Protein AF-A0A9D5CXL8-F1 (afdb_monomer)

Organism: NCBI:txid325984

Structure (mmCIF, N/CA/C/O backbone):
data_AF-A0A9D5CXL8-F1
#
_entry.id   AF-A0A9D5CXL8-F1
#
loop_
_atom_site.group_PDB
_atom_site.id
_atom_site.type_symbol
_atom_site.label_atom_id
_atom_site.label_alt_id
_atom_site.label_comp_id
_atom_site.label_asym_id
_atom_site.label_entity_id
_atom_site.label_seq_id
_atom_site.pdbx_PDB_ins_code
_atom_site.Cartn_x
_atom_site.Cartn_y
_atom_site.Cartn_z
_atom_site.occupancy
_atom_site.B_iso_or_equiv
_atom_site.auth_seq_id
_atom_site.auth_comp_id
_atom_site.auth_asym_id
_atom_site.auth_atom_id
_atom_site.pdbx_PDB_model_num
ATOM 1 N N . MET A 1 1 ? 5.271 -9.638 -3.158 1.00 89.50 1 MET A N 1
ATOM 2 C CA . MET A 1 1 ? 5.580 -8.387 -3.882 1.00 89.50 1 MET A CA 1
ATOM 3 C C . MET A 1 1 ? 6.464 -7.471 -3.052 1.00 89.50 1 MET A C 1
ATOM 5 O O . MET A 1 1 ? 7.376 -6.916 -3.628 1.00 89.50 1 MET A O 1
ATOM 9 N N . LEU A 1 2 ? 6.268 -7.372 -1.731 1.00 91.25 2 LEU A N 1
ATOM 10 C CA . LEU A 1 2 ? 7.150 -6.581 -0.857 1.00 91.25 2 LEU A CA 1
ATOM 11 C C . LEU A 1 2 ? 8.537 -7.214 -0.625 1.00 91.25 2 LEU A C 1
ATOM 13 O O . LEU A 1 2 ? 9.522 -6.513 -0.495 1.00 91.25 2 LEU A O 1
ATOM 17 N N . SER A 1 3 ? 8.648 -8.547 -0.639 1.00 88.56 3 SER A N 1
ATOM 18 C CA . SER A 1 3 ? 9.927 -9.260 -0.432 1.00 88.56 3 SER A CA 1
ATOM 19 C C . SER A 1 3 ? 10.890 -9.221 -1.630 1.00 88.56 3 SER A C 1
ATOM 21 O O . SER A 1 3 ? 11.878 -9.953 -1.646 1.00 88.56 3 SER A O 1
ATOM 23 N N . VAL A 1 4 ? 10.566 -8.463 -2.677 1.00 90.81 4 VAL A N 1
ATOM 24 C CA . VAL A 1 4 ? 11.412 -8.285 -3.863 1.00 90.81 4 VAL A CA 1
ATOM 25 C C . VAL A 1 4 ? 11.662 -6.792 -4.067 1.00 90.81 4 VAL A C 1
ATOM 27 O O . VAL A 1 4 ? 10.824 -5.993 -3.652 1.00 90.81 4 VAL A O 1
ATOM 30 N N . PRO A 1 5 ? 12.768 -6.400 -4.726 1.00 88.50 5 PRO A N 1
ATOM 31 C CA . PRO A 1 5 ? 12.982 -5.007 -5.098 1.00 88.50 5 PRO A CA 1
ATOM 32 C C . PRO A 1 5 ? 11.803 -4.449 -5.899 1.00 88.50 5 PRO A C 1
ATOM 34 O O . PRO A 1 5 ? 11.048 -5.212 -6.513 1.00 88.50 5 PRO A O 1
ATOM 37 N N . SER A 1 6 ? 11.689 -3.117 -5.930 1.00 87.75 6 SER A N 1
ATOM 38 C CA . SER A 1 6 ? 10.642 -2.422 -6.682 1.00 87.75 6 SER A CA 1
ATOM 39 C C . SER A 1 6 ? 10.475 -3.015 -8.082 1.00 87.75 6 SER A C 1
ATOM 41 O O . SER A 1 6 ? 11.434 -3.144 -8.845 1.00 87.75 6 SER A O 1
ATOM 43 N N . VAL A 1 7 ? 9.241 -3.405 -8.405 1.00 91.94 7 VAL A N 1
ATOM 44 C CA . VAL A 1 7 ? 8.914 -4.038 -9.688 1.00 91.94 7 VAL A CA 1
ATOM 45 C C . VAL A 1 7 ? 8.747 -3.026 -10.814 1.00 91.94 7 VAL A C 1
ATOM 47 O O . VAL A 1 7 ? 8.783 -3.425 -11.973 1.00 91.94 7 VAL A O 1
ATOM 50 N N . PHE A 1 8 ? 8.585 -1.742 -10.493 1.00 92.31 8 PHE A N 1
ATOM 51 C CA . PHE A 1 8 ? 8.466 -0.676 -11.480 1.00 92.31 8 PHE A CA 1
ATOM 52 C C . PHE A 1 8 ? 9.843 -0.238 -11.969 1.00 92.31 8 PHE A C 1
ATOM 54 O O . PHE A 1 8 ? 10.744 0.024 -11.171 1.00 92.31 8 PHE A O 1
ATOM 61 N N . PHE A 1 9 ? 9.976 -0.121 -13.284 1.00 89.31 9 PHE A N 1
ATOM 62 C CA . PHE A 1 9 ? 11.182 0.329 -13.956 1.00 89.31 9 PHE A CA 1
ATOM 63 C C . PHE A 1 9 ? 10.930 1.690 -14.603 1.00 89.31 9 PHE A C 1
ATOM 65 O O . PHE A 1 9 ? 10.059 1.791 -15.450 1.00 89.31 9 PHE A O 1
ATOM 72 N N . ARG A 1 10 ? 11.709 2.721 -14.257 1.00 92.19 10 ARG A N 1
ATOM 73 C CA . ARG A 1 10 ? 11.555 4.075 -14.820 1.00 92.19 10 ARG A CA 1
ATOM 74 C C . ARG A 1 10 ? 12.815 4.500 -15.590 1.00 92.19 10 ARG A C 1
ATOM 76 O O . ARG A 1 10 ? 13.710 5.105 -14.995 1.00 92.19 10 ARG A O 1
ATOM 83 N N . PRO A 1 11 ? 12.944 4.152 -16.882 1.00 91.06 11 PRO A N 1
ATOM 84 C CA . PRO A 1 11 ? 14.075 4.576 -17.704 1.00 91.06 11 PRO A CA 1
ATOM 85 C C . PRO A 1 11 ? 14.058 6.094 -17.921 1.00 91.06 11 PRO A C 1
ATOM 87 O O . PRO A 1 11 ? 13.008 6.668 -18.193 1.00 91.06 11 PRO A O 1
ATOM 90 N N . LYS A 1 12 ? 15.229 6.741 -17.828 1.00 89.50 12 LYS A N 1
ATOM 91 C CA . LYS A 1 12 ? 15.355 8.209 -17.932 1.00 89.50 12 LYS A CA 1
ATOM 92 C C . LYS A 1 12 ? 14.824 8.755 -19.260 1.00 89.50 12 LYS A C 1
ATOM 94 O O . LYS A 1 12 ? 14.156 9.779 -19.254 1.00 89.50 12 LYS A O 1
ATOM 99 N N . ASP A 1 13 ? 15.062 8.034 -20.353 1.00 93.19 13 ASP A N 1
ATOM 100 C CA . ASP A 1 13 ? 14.684 8.465 -21.706 1.00 93.19 13 ASP A CA 1
ATOM 101 C C . ASP A 1 13 ? 13.188 8.281 -22.009 1.00 93.19 13 ASP A C 1
ATOM 103 O O . ASP A 1 13 ? 12.677 8.863 -22.956 1.00 93.19 13 ASP A O 1
ATOM 107 N N . ARG A 1 14 ? 12.479 7.458 -21.221 1.00 91.62 14 ARG A N 1
ATOM 108 C CA . ARG A 1 14 ? 11.049 7.137 -21.410 1.00 91.62 14 ARG A CA 1
ATOM 109 C C . ARG A 1 14 ? 10.275 7.236 -20.098 1.00 91.62 14 ARG A C 1
ATOM 111 O O . ARG A 1 14 ? 9.432 6.397 -19.782 1.00 91.62 14 ARG A O 1
ATOM 118 N N . ALA A 1 15 ? 10.616 8.242 -19.298 1.00 90.81 15 ALA A N 1
ATOM 119 C CA . ALA A 1 15 ? 10.053 8.425 -17.968 1.00 90.81 15 ALA A CA 1
ATOM 120 C C . ALA A 1 15 ? 8.538 8.683 -18.017 1.00 90.81 15 ALA A C 1
ATOM 122 O O . ALA A 1 15 ? 7.804 8.067 -17.253 1.00 90.81 15 ALA A O 1
ATOM 123 N N . GLU A 1 16 ? 8.075 9.517 -18.952 1.00 91.06 16 GLU A N 1
ATOM 124 C CA . GLU A 1 16 ? 6.650 9.843 -19.119 1.00 91.06 16 GLU A CA 1
ATOM 125 C C . GLU A 1 16 ? 5.820 8.620 -19.535 1.00 91.06 16 GLU A C 1
ATOM 127 O O . GLU A 1 16 ? 4.785 8.347 -18.932 1.00 91.06 16 GLU A O 1
ATOM 132 N N . GLU A 1 17 ? 6.301 7.824 -20.500 1.00 92.38 17 GLU A N 1
ATOM 133 C CA . GLU A 1 17 ? 5.642 6.571 -20.903 1.00 92.38 17 GLU A CA 1
ATOM 134 C C . GLU A 1 17 ? 5.542 5.581 -19.734 1.00 92.38 17 GLU A C 1
ATOM 136 O O . GLU A 1 17 ? 4.509 4.939 -19.532 1.00 92.38 17 GLU A O 1
ATOM 141 N N . SER A 1 18 ? 6.614 5.474 -18.944 1.00 91.94 18 SER A N 1
ATOM 142 C CA . SER A 1 18 ? 6.657 4.617 -17.763 1.00 91.94 18 SER A CA 1
ATOM 143 C C . SER A 1 18 ? 5.691 5.076 -16.675 1.00 91.94 18 SER A C 1
ATOM 145 O O . SER A 1 18 ? 5.043 4.231 -16.055 1.00 91.94 18 SER A O 1
ATOM 147 N N . ASP A 1 19 ? 5.601 6.382 -16.425 1.00 90.44 19 ASP A N 1
ATOM 148 C CA . ASP A 1 19 ? 4.699 6.939 -15.421 1.00 90.44 19 ASP A CA 1
ATOM 149 C C . ASP A 1 19 ? 3.233 6.749 -15.864 1.00 90.44 19 ASP A C 1
ATOM 151 O O . ASP A 1 19 ? 2.433 6.233 -15.084 1.00 90.44 19 ASP A O 1
ATOM 155 N N . ALA A 1 20 ? 2.912 6.985 -17.142 1.00 91.12 20 ALA A N 1
ATOM 156 C CA . ALA A 1 20 ? 1.580 6.742 -17.705 1.00 91.12 20 ALA A CA 1
ATOM 157 C C . ALA A 1 20 ? 1.176 5.254 -17.694 1.00 91.12 20 ALA A C 1
ATOM 159 O O . ALA A 1 20 ? 0.015 4.909 -17.461 1.00 91.12 20 ALA A O 1
ATOM 160 N N . ALA A 1 21 ? 2.117 4.336 -17.941 1.00 92.12 21 ALA A N 1
ATOM 161 C CA . ALA A 1 21 ? 1.861 2.903 -17.802 1.00 92.12 21 ALA A CA 1
ATOM 162 C C . ALA A 1 21 ? 1.600 2.519 -16.339 1.00 92.12 21 ALA A C 1
ATOM 164 O O . ALA A 1 21 ? 0.722 1.700 -16.066 1.00 92.12 21 ALA A O 1
ATOM 165 N N . ARG A 1 22 ? 2.336 3.127 -15.402 1.00 89.88 22 ARG A N 1
ATOM 166 C CA . ARG A 1 22 ? 2.197 2.881 -13.966 1.00 89.88 22 ARG A CA 1
ATOM 167 C C . ARG A 1 22 ? 0.856 3.375 -13.420 1.00 89.88 22 ARG A C 1
ATOM 169 O O . ARG A 1 22 ? 0.234 2.651 -12.645 1.00 89.88 22 ARG A O 1
ATOM 176 N N . GLU A 1 23 ? 0.390 4.543 -13.853 1.00 89.75 23 GLU A N 1
ATOM 177 C CA . GLU A 1 23 ? -0.898 5.121 -13.439 1.00 89.75 23 GLU A CA 1
ATOM 178 C C . GLU A 1 23 ? -2.085 4.186 -13.707 1.00 89.75 23 GLU A C 1
ATOM 180 O O . GLU A 1 23 ? -3.004 4.106 -12.897 1.00 89.75 23 GLU A O 1
ATOM 185 N N . LYS A 1 24 ? -2.036 3.380 -14.775 1.00 91.19 24 LYS A N 1
ATOM 186 C CA . LYS A 1 24 ? -3.081 2.384 -15.091 1.00 91.19 24 LYS A CA 1
ATOM 187 C C . LYS A 1 24 ? -3.241 1.298 -14.024 1.00 91.19 24 LYS A C 1
ATOM 189 O O . LYS A 1 24 ? -4.268 0.623 -13.985 1.00 91.19 24 LYS A O 1
ATOM 194 N N . PHE A 1 25 ? -2.226 1.089 -13.188 1.00 92.50 25 PHE A N 1
ATOM 195 C CA . PHE A 1 25 ? -2.269 0.110 -12.105 1.00 92.50 25 PHE A CA 1
ATOM 196 C C . PHE A 1 25 ? -2.678 0.713 -10.764 1.00 92.50 25 PHE A C 1
ATOM 198 O O . PHE A 1 25 ? -2.943 -0.055 -9.833 1.00 92.50 25 PHE A O 1
ATOM 205 N N . PHE A 1 26 ? -2.702 2.043 -10.650 1.00 90.81 26 PHE A N 1
ATOM 206 C CA . PHE A 1 26 ? -2.911 2.727 -9.385 1.00 90.81 26 PHE A CA 1
ATOM 207 C C . PHE A 1 26 ? -4.271 2.407 -8.783 1.00 90.81 26 PHE A C 1
ATOM 209 O O . PHE A 1 26 ? -5.316 2.492 -9.425 1.00 90.81 26 PHE A O 1
ATOM 216 N N . VAL A 1 27 ? -4.224 2.053 -7.505 1.00 91.06 27 VAL A N 1
ATOM 217 C CA . VAL A 1 27 ? -5.386 1.962 -6.635 1.00 91.06 27 VAL A CA 1
ATOM 218 C C . VAL A 1 27 ? -5.324 3.184 -5.715 1.00 91.06 27 VAL A C 1
ATOM 220 O O . VAL A 1 27 ? -4.394 3.256 -4.907 1.00 91.06 27 VAL A O 1
ATOM 223 N N . PRO A 1 28 ? -6.280 4.131 -5.819 1.00 84.44 28 PRO A N 1
ATOM 224 C CA . PRO A 1 28 ? -6.255 5.413 -5.106 1.00 84.44 28 PRO A CA 1
ATOM 225 C C . PRO A 1 28 ? -6.034 5.333 -3.592 1.00 84.44 28 PRO A C 1
ATOM 227 O O . PRO A 1 28 ? -5.533 6.269 -2.980 1.00 84.44 28 PRO A O 1
ATOM 230 N N . GLU A 1 29 ? -6.397 4.206 -2.985 1.00 87.31 29 GLU A N 1
ATOM 231 C CA . GLU A 1 29 ? -6.384 4.012 -1.536 1.00 87.31 29 GLU A CA 1
ATOM 232 C C . GLU A 1 29 ? -5.133 3.274 -1.038 1.00 87.31 29 GLU A C 1
ATOM 234 O O . GLU A 1 29 ? -4.863 3.251 0.167 1.00 87.31 29 GLU A O 1
ATOM 239 N N . SER A 1 30 ? -4.377 2.609 -1.923 1.00 92.69 30 SER A N 1
ATOM 240 C CA . SER A 1 30 ? -3.313 1.701 -1.491 1.00 92.69 30 SER A CA 1
ATOM 241 C C . SER A 1 30 ? -2.283 1.351 -2.567 1.00 92.69 30 SER A C 1
ATOM 243 O O . SER A 1 30 ? -2.567 0.690 -3.571 1.00 92.69 30 SER A O 1
ATOM 245 N N . ASP A 1 31 ? -1.019 1.635 -2.264 1.00 93.69 31 ASP A N 1
ATOM 246 C CA . ASP A 1 31 ? 0.130 1.128 -3.019 1.00 93.69 31 ASP A CA 1
ATOM 247 C C . ASP A 1 31 ? 0.274 -0.393 -2.891 1.00 93.69 31 ASP A C 1
ATOM 249 O O . ASP A 1 31 ? 0.693 -1.079 -3.823 1.00 93.69 31 ASP A O 1
ATOM 253 N N . HIS A 1 32 ? -0.099 -0.955 -1.740 1.00 94.62 32 HIS A N 1
ATOM 254 C CA . HIS A 1 32 ? -0.072 -2.402 -1.541 1.00 94.62 32 HIS A CA 1
ATOM 255 C C . HIS A 1 32 ? -1.060 -3.106 -2.478 1.00 94.62 32 HIS A C 1
ATOM 257 O O . HIS A 1 32 ? -0.716 -4.121 -3.092 1.00 94.62 32 HIS A O 1
ATOM 263 N N . LEU A 1 33 ? -2.265 -2.547 -2.632 1.00 94.06 33 LEU A N 1
ATOM 264 C CA . LEU A 1 33 ? -3.247 -3.038 -3.598 1.00 94.06 33 LEU A CA 1
ATOM 265 C C . LEU A 1 33 ? -2.816 -2.755 -5.037 1.00 94.06 33 LEU A C 1
ATOM 267 O O . LEU A 1 33 ? -3.042 -3.594 -5.901 1.00 94.06 33 LEU A O 1
ATOM 271 N N . THR A 1 34 ? -2.108 -1.655 -5.294 1.00 94.19 34 THR A N 1
ATOM 272 C CA . THR A 1 34 ? -1.477 -1.395 -6.598 1.00 94.19 34 THR A CA 1
ATOM 273 C C . THR A 1 34 ? -0.505 -2.524 -6.976 1.00 94.19 34 THR A C 1
ATOM 275 O O . THR A 1 34 ? -0.579 -3.074 -8.076 1.00 94.19 34 THR A O 1
ATOM 278 N N . LEU A 1 35 ? 0.360 -2.965 -6.054 1.00 94.75 35 LEU A N 1
ATOM 279 C CA . LEU A 1 35 ? 1.253 -4.111 -6.288 1.00 94.75 35 LEU A CA 1
ATOM 280 C C . LEU A 1 35 ? 0.487 -5.424 -6.507 1.00 94.75 35 LEU A C 1
ATOM 282 O O . LEU A 1 35 ? 0.915 -6.273 -7.297 1.00 94.75 35 LEU A O 1
ATOM 286 N N . LEU A 1 36 ? -0.634 -5.609 -5.807 1.00 94.00 36 LEU A N 1
ATOM 287 C CA . LEU A 1 36 ? -1.516 -6.754 -6.011 1.00 94.00 36 LEU A CA 1
ATOM 288 C C . LEU A 1 36 ? -2.161 -6.717 -7.404 1.00 94.00 36 LEU A C 1
ATOM 290 O O . LEU A 1 36 ? -2.145 -7.737 -8.092 1.00 94.00 36 LEU A O 1
ATOM 294 N N . ASN A 1 37 ? -2.655 -5.557 -7.837 1.00 94.44 37 ASN A N 1
ATOM 295 C CA . ASN A 1 37 ? -3.248 -5.331 -9.152 1.00 94.44 37 ASN A CA 1
ATOM 296 C C . ASN A 1 37 ? -2.246 -5.664 -10.269 1.00 94.44 37 ASN A C 1
ATOM 298 O O . ASN A 1 37 ? -2.548 -6.463 -11.155 1.00 94.44 37 ASN A O 1
ATOM 302 N N . VAL A 1 38 ? -1.004 -5.178 -10.160 1.00 95.56 38 VAL A N 1
ATOM 303 C CA . VAL A 1 38 ? 0.089 -5.537 -11.085 1.00 95.56 38 VAL A CA 1
ATOM 304 C C . VAL A 1 38 ? 0.271 -7.055 -11.174 1.00 95.56 38 VAL A C 1
ATOM 306 O O . VAL A 1 38 ? 0.328 -7.620 -12.268 1.00 95.56 38 VAL A O 1
ATOM 309 N N . TYR A 1 39 ? 0.341 -7.747 -10.032 1.00 95.38 39 TYR A N 1
ATOM 310 C CA . TYR A 1 39 ? 0.518 -9.201 -10.015 1.00 95.38 39 TYR A CA 1
ATOM 311 C C . TYR A 1 39 ? -0.682 -9.946 -10.622 1.00 95.38 39 TYR A C 1
ATOM 313 O O . TYR A 1 39 ? -0.498 -10.942 -11.327 1.00 95.38 39 TYR A O 1
ATOM 321 N N . GLN A 1 40 ? -1.906 -9.480 -10.363 1.00 94.12 40 GLN A N 1
ATOM 322 C CA . GLN A 1 40 ? -3.128 -10.065 -10.916 1.00 94.12 40 GLN A CA 1
ATOM 323 C C . GLN A 1 40 ? -3.201 -9.894 -12.435 1.00 94.12 40 GLN A C 1
ATOM 325 O O . GLN A 1 40 ? -3.460 -10.873 -13.136 1.00 94.12 40 GLN A O 1
ATOM 330 N N . GLN A 1 41 ? -2.894 -8.705 -12.956 1.00 95.44 41 GLN A N 1
ATOM 331 C CA . GLN A 1 41 ? -2.861 -8.458 -14.398 1.00 95.44 41 GLN A CA 1
ATOM 332 C C . GLN A 1 41 ? -1.753 -9.257 -15.090 1.00 95.44 41 GLN A C 1
ATOM 334 O O . GLN A 1 41 ? -1.988 -9.856 -16.140 1.00 95.44 41 GLN A O 1
ATOM 339 N N . TRP A 1 42 ? -0.574 -9.370 -14.473 1.00 96.12 42 TRP A N 1
ATOM 340 C CA . TRP A 1 42 ? 0.497 -10.221 -14.994 1.00 96.12 42 TRP A CA 1
ATOM 341 C C . TRP A 1 42 ? 0.087 -11.700 -15.047 1.00 96.12 42 TRP A C 1
ATOM 343 O O . TRP A 1 42 ? 0.355 -12.400 -16.025 1.00 96.12 42 TRP A O 1
ATOM 353 N N . LYS A 1 43 ? -0.613 -12.180 -14.010 1.00 95.50 43 LYS A N 1
ATOM 354 C CA . LYS A 1 43 ? -1.179 -13.534 -13.968 1.00 95.50 43 LYS A CA 1
ATOM 355 C C . LYS A 1 43 ? -2.245 -13.744 -15.048 1.00 95.50 43 LYS A C 1
ATOM 357 O O . LYS A 1 43 ? -2.237 -14.797 -15.682 1.00 95.50 43 LYS A O 1
ATOM 362 N N . ALA A 1 44 ? -3.135 -12.775 -15.265 1.00 95.94 44 ALA A N 1
ATOM 363 C CA . ALA A 1 44 ? -4.156 -12.832 -16.314 1.00 95.94 44 ALA A CA 1
ATOM 364 C C . ALA A 1 44 ? -3.526 -12.903 -17.716 1.00 95.94 44 ALA A C 1
ATOM 366 O O . ALA A 1 44 ? -3.981 -13.661 -18.567 1.00 95.94 44 ALA A O 1
ATOM 367 N N . ASN A 1 45 ? -2.398 -12.217 -17.911 1.00 95.94 45 ASN A N 1
ATOM 368 C CA . ASN A 1 45 ? -1.578 -12.272 -19.122 1.00 95.94 45 ASN A CA 1
ATOM 369 C C . ASN A 1 45 ? -0.584 -13.448 -19.127 1.00 95.94 45 ASN A C 1
ATOM 371 O O . ASN A 1 45 ? 0.500 -13.354 -19.701 1.00 95.94 45 ASN A O 1
ATOM 375 N N . GLN A 1 46 ? -0.935 -14.564 -18.478 1.00 95.31 46 GLN A N 1
ATOM 376 C CA . GLN A 1 46 ? -0.192 -15.832 -18.503 1.00 95.31 46 GLN A CA 1
ATOM 377 C C . GLN A 1 46 ? 1.284 -15.722 -18.092 1.00 95.31 46 GLN A C 1
ATOM 379 O O . GLN A 1 46 ? 2.122 -16.513 -18.522 1.00 95.31 46 GLN A O 1
ATOM 384 N N . TYR A 1 47 ? 1.620 -14.758 -17.233 1.00 94.69 47 TYR A N 1
ATOM 385 C CA . TYR A 1 47 ? 2.985 -14.527 -16.768 1.00 94.69 47 TYR A CA 1
ATOM 386 C C . TYR A 1 47 ? 3.987 -14.178 -17.881 1.00 94.69 47 TYR A C 1
ATOM 388 O O . TYR A 1 47 ? 5.192 -14.429 -17.738 1.00 94.69 47 TYR A O 1
ATOM 396 N N . ARG A 1 48 ? 3.514 -13.608 -18.995 1.00 94.12 48 ARG A N 1
ATOM 397 C CA . ARG A 1 48 ? 4.383 -13.282 -20.125 1.00 94.12 48 ARG A CA 1
ATOM 398 C C . ARG A 1 48 ? 5.368 -12.158 -19.784 1.00 94.12 48 ARG A C 1
ATOM 400 O O . ARG A 1 48 ? 5.077 -11.271 -18.984 1.00 94.12 48 ARG A O 1
ATOM 407 N N . GLY A 1 49 ? 6.573 -12.246 -20.347 1.00 93.69 49 GLY A N 1
ATOM 408 C CA . GLY A 1 49 ? 7.649 -11.281 -20.095 1.00 93.69 49 GLY A CA 1
ATOM 409 C C . GLY A 1 49 ? 7.603 -10.052 -21.002 1.00 93.69 49 GLY A C 1
ATOM 410 O O . GLY A 1 49 ? 8.011 -8.979 -20.578 1.00 93.69 49 GLY A O 1
ATOM 411 N N . ASP A 1 50 ? 7.083 -10.203 -22.217 1.00 94.75 50 ASP A N 1
ATOM 412 C CA . ASP A 1 50 ? 6.828 -9.104 -23.153 1.00 94.75 50 ASP A CA 1
ATOM 413 C C . ASP A 1 50 ? 5.793 -8.122 -22.592 1.00 94.75 50 ASP A C 1
ATOM 415 O O . ASP A 1 50 ? 6.078 -6.934 -22.523 1.00 94.75 50 ASP A O 1
ATOM 419 N N . TRP A 1 51 ? 4.690 -8.625 -22.028 1.00 95.06 51 TRP A N 1
ATOM 420 C CA . TRP A 1 51 ? 3.693 -7.798 -21.343 1.00 95.06 51 TRP A CA 1
ATOM 421 C C . TRP A 1 51 ? 4.315 -6.939 -20.234 1.00 95.06 51 TRP A C 1
ATOM 423 O O . TRP A 1 51 ? 3.968 -5.770 -20.084 1.00 95.06 51 TRP A O 1
ATOM 433 N N . CYS A 1 52 ? 5.266 -7.485 -19.469 1.00 94.25 52 CYS A N 1
ATOM 434 C CA . CYS A 1 52 ? 5.976 -6.704 -18.459 1.00 94.25 52 CYS A CA 1
ATOM 435 C C . CYS A 1 52 ? 6.825 -5.594 -19.082 1.00 94.25 52 CYS A C 1
ATOM 437 O O . CYS A 1 52 ? 6.888 -4.511 -18.515 1.00 94.25 52 CYS A O 1
ATOM 439 N N . ASN A 1 53 ? 7.482 -5.850 -20.217 1.00 92.25 53 ASN A N 1
ATOM 440 C CA . ASN A 1 53 ? 8.291 -4.836 -20.894 1.00 92.25 53 ASN A CA 1
ATOM 441 C C . ASN A 1 53 ? 7.415 -3.688 -21.411 1.00 92.25 53 ASN A C 1
ATOM 443 O O . ASN A 1 53 ? 7.785 -2.531 -21.226 1.00 92.25 53 ASN A O 1
ATOM 447 N N . ASP A 1 54 ? 6.245 -4.005 -21.969 1.00 92.06 54 ASP A N 1
ATOM 448 C CA . ASP A 1 54 ? 5.277 -3.015 -22.462 1.00 92.06 54 ASP A CA 1
ATOM 449 C C . ASP A 1 54 ? 4.735 -2.119 -21.333 1.00 92.06 54 ASP A C 1
ATOM 451 O O . ASP A 1 54 ? 4.413 -0.954 -21.552 1.00 92.06 54 ASP A O 1
ATOM 455 N N . HIS A 1 55 ? 4.668 -2.650 -20.107 1.00 94.00 55 HIS A N 1
ATOM 456 C CA . HIS A 1 55 ? 4.174 -1.947 -18.917 1.00 94.00 55 HIS A CA 1
ATOM 457 C C . HIS A 1 55 ? 5.291 -1.451 -17.987 1.00 94.00 55 HIS A C 1
ATOM 459 O O . HIS A 1 55 ? 5.011 -1.046 -16.860 1.00 94.00 55 HIS A O 1
ATOM 465 N N . PHE A 1 56 ? 6.550 -1.477 -18.436 1.00 94.25 56 PHE A N 1
ATOM 466 C CA . PHE A 1 56 ? 7.709 -1.018 -17.662 1.00 94.25 56 PHE A CA 1
ATOM 467 C C . PHE A 1 56 ? 7.860 -1.719 -16.295 1.00 94.25 56 PHE A C 1
ATOM 469 O O . PHE A 1 56 ? 8.133 -1.106 -15.260 1.00 94.25 56 PHE A O 1
ATOM 476 N N . LEU A 1 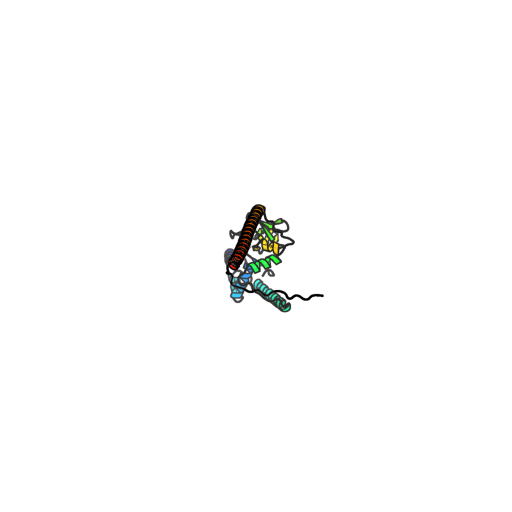57 ? 7.703 -3.043 -16.293 1.00 95.00 57 LEU A N 1
ATOM 477 C CA . LEU A 1 57 ? 7.819 -3.904 -15.120 1.00 95.00 57 LEU A CA 1
ATOM 478 C C . LEU A 1 57 ? 9.042 -4.823 -15.210 1.00 95.00 57 LEU A C 1
ATOM 480 O O . LEU A 1 57 ? 9.327 -5.453 -16.231 1.00 95.00 57 LEU A O 1
ATOM 484 N N . HIS A 1 58 ? 9.739 -4.997 -14.092 1.00 94.50 58 HIS A N 1
ATOM 485 C CA . HIS A 1 58 ? 10.857 -5.923 -13.989 1.00 94.50 58 HIS A CA 1
ATOM 486 C C . HIS A 1 58 ? 10.381 -7.385 -13.944 1.00 94.50 58 HIS A C 1
ATOM 488 O O . HIS A 1 58 ? 10.000 -7.912 -12.896 1.00 94.50 58 HIS A O 1
ATOM 494 N N . VAL A 1 59 ? 10.510 -8.090 -15.077 1.00 93.94 59 VAL A N 1
ATOM 495 C CA . VAL A 1 59 ? 10.166 -9.523 -15.215 1.00 93.94 59 VAL A CA 1
ATOM 496 C C . VAL A 1 59 ? 10.841 -10.386 -14.146 1.00 93.94 59 VAL A C 1
ATOM 498 O O . VAL A 1 59 ? 10.203 -11.259 -13.558 1.00 93.94 59 VAL A O 1
ATOM 501 N N . LYS A 1 60 ? 12.133 -10.150 -13.874 1.00 94.00 60 LYS A N 1
ATOM 502 C CA . LYS A 1 60 ? 12.894 -10.910 -12.868 1.00 94.00 60 LYS A CA 1
ATOM 503 C C . LYS A 1 60 ? 12.299 -10.742 -11.463 1.00 94.00 60 LYS A C 1
ATOM 505 O O . LYS A 1 60 ? 12.154 -11.734 -10.754 1.00 94.00 60 LYS A O 1
ATOM 510 N N . GLY A 1 61 ? 11.899 -9.521 -11.098 1.00 94.62 61 GLY A N 1
ATOM 511 C CA . GLY A 1 61 ? 11.257 -9.230 -9.812 1.00 94.62 61 GLY A CA 1
ATOM 512 C C . GLY A 1 61 ? 9.907 -9.936 -9.669 1.00 94.62 61 GLY A C 1
ATOM 513 O O . GLY A 1 61 ? 9.654 -10.593 -8.662 1.00 94.62 61 GLY A O 1
ATOM 514 N N . LEU A 1 62 ? 9.077 -9.899 -10.715 1.00 94.94 62 LEU A N 1
ATOM 515 C CA . LEU A 1 62 ? 7.773 -10.573 -10.736 1.00 94.94 62 LEU A CA 1
ATOM 516 C C . LEU A 1 62 ? 7.883 -12.103 -10.674 1.00 94.94 62 LEU A C 1
ATOM 518 O O . LEU A 1 62 ? 7.162 -12.749 -9.906 1.00 94.94 62 LEU A O 1
ATOM 522 N N . ARG A 1 63 ? 8.821 -12.696 -11.424 1.00 94.88 63 ARG A N 1
ATOM 523 C CA . ARG A 1 63 ? 9.120 -14.135 -11.335 1.00 94.88 63 ARG A CA 1
ATOM 524 C C . ARG A 1 63 ? 9.549 -14.518 -9.925 1.00 94.88 63 ARG A C 1
ATOM 526 O O . ARG A 1 63 ? 8.983 -15.457 -9.366 1.00 94.88 63 ARG A O 1
ATOM 533 N N . LYS A 1 64 ? 10.441 -13.734 -9.310 1.00 95.75 64 LYS A N 1
ATOM 534 C CA . LYS A 1 64 ? 10.868 -13.987 -7.934 1.00 95.75 64 LYS A CA 1
ATOM 535 C C . LYS A 1 64 ? 9.712 -13.876 -6.940 1.00 95.75 64 LYS A C 1
ATOM 537 O O . LYS A 1 64 ? 9.565 -14.730 -6.070 1.00 95.75 64 LYS A O 1
ATOM 542 N N . ALA A 1 65 ? 8.837 -12.885 -7.100 1.00 96.00 65 ALA A N 1
ATOM 543 C CA . ALA A 1 65 ? 7.652 -12.744 -6.261 1.00 96.00 65 ALA A CA 1
ATOM 544 C C . ALA A 1 65 ? 6.702 -13.950 -6.383 1.00 96.00 65 ALA A C 1
ATOM 546 O O . ALA A 1 65 ? 6.111 -14.368 -5.386 1.00 96.00 65 ALA A O 1
ATOM 547 N N . ARG A 1 66 ? 6.569 -14.537 -7.581 1.00 95.44 66 ARG A N 1
ATOM 548 C CA . ARG A 1 66 ? 5.792 -15.768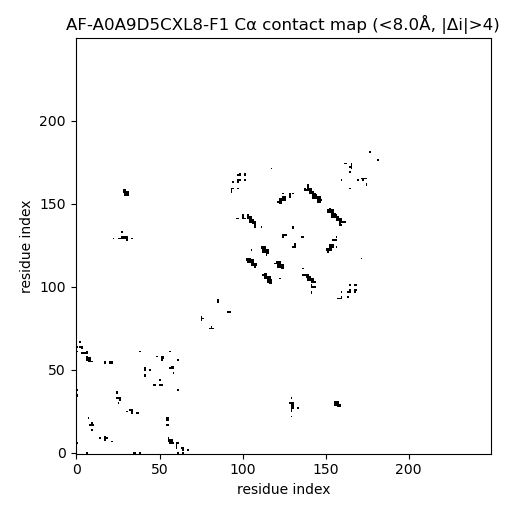 -7.797 1.00 95.44 66 ARG A CA 1
ATOM 549 C C . ARG A 1 66 ? 6.423 -16.980 -7.110 1.00 95.44 66 ARG A C 1
ATOM 551 O O . ARG A 1 66 ? 5.679 -17.751 -6.510 1.00 95.44 66 ARG A O 1
ATOM 558 N N . GLU A 1 67 ? 7.744 -17.135 -7.171 1.00 95.88 67 GLU A N 1
ATOM 559 C CA . GLU A 1 67 ? 8.463 -18.198 -6.451 1.00 95.88 67 GLU A CA 1
ATOM 560 C C . GLU A 1 67 ? 8.227 -18.102 -4.941 1.00 95.88 67 GLU A C 1
ATOM 562 O O . GLU A 1 67 ? 7.775 -19.067 -4.330 1.00 95.88 67 GLU A O 1
ATOM 567 N N . VAL A 1 68 ? 8.451 -16.918 -4.357 1.00 96.50 68 VAL A N 1
ATOM 568 C CA . VAL A 1 68 ? 8.242 -16.667 -2.920 1.00 96.50 68 VAL A CA 1
ATOM 569 C C . VAL A 1 68 ? 6.795 -16.959 -2.528 1.00 96.50 68 VAL A C 1
ATOM 571 O O . VAL A 1 68 ? 6.542 -17.625 -1.530 1.00 96.50 68 VAL A O 1
ATOM 574 N N . ARG A 1 69 ? 5.824 -16.531 -3.345 1.00 95.31 69 ARG A N 1
ATOM 575 C CA . ARG A 1 69 ? 4.413 -16.855 -3.108 1.00 95.31 69 ARG A CA 1
ATOM 576 C C . ARG A 1 69 ? 4.164 -18.366 -3.118 1.00 95.31 69 ARG A C 1
ATOM 578 O O . ARG A 1 69 ? 3.400 -18.834 -2.283 1.00 95.31 69 ARG A O 1
ATOM 585 N N . SER A 1 70 ? 4.764 -19.120 -4.042 1.00 95.69 70 SER A N 1
ATOM 586 C CA . SER A 1 70 ? 4.613 -20.583 -4.081 1.00 95.69 70 SER A CA 1
ATOM 587 C C . SER A 1 70 ? 5.152 -21.232 -2.809 1.00 95.69 70 SER A C 1
ATOM 589 O O . SER A 1 70 ? 4.455 -22.034 -2.203 1.00 95.69 70 SER A O 1
ATOM 591 N N . GLN A 1 71 ? 6.336 -20.812 -2.360 1.00 96.62 71 GLN A N 1
ATOM 592 C CA . GLN A 1 71 ? 6.945 -21.309 -1.124 1.00 96.62 71 GLN A CA 1
ATOM 593 C C . GLN A 1 71 ? 6.058 -21.033 0.096 1.00 96.62 71 GLN A C 1
ATOM 595 O O . GLN A 1 71 ? 5.815 -21.931 0.897 1.00 96.62 71 GLN A O 1
ATOM 600 N N . LEU A 1 72 ? 5.509 -19.819 0.208 1.00 95.62 72 LEU A N 1
ATOM 601 C CA . LEU A 1 72 ? 4.578 -19.475 1.286 1.00 95.62 72 LEU A CA 1
ATOM 602 C C . LEU A 1 72 ? 3.302 -20.325 1.237 1.00 95.62 72 LEU A C 1
ATOM 604 O O . LEU A 1 72 ? 2.835 -20.773 2.278 1.00 95.62 72 LEU A O 1
ATOM 608 N N . LEU A 1 73 ? 2.752 -20.591 0.047 1.00 95.56 73 LEU A N 1
ATOM 609 C CA . LEU A 1 73 ? 1.585 -21.468 -0.089 1.00 95.56 73 LEU A CA 1
ATOM 610 C C . LEU A 1 73 ? 1.874 -22.899 0.365 1.00 95.56 73 LEU A C 1
ATOM 612 O O . LEU A 1 73 ? 1.011 -23.522 0.978 1.00 95.56 73 LEU A O 1
ATOM 616 N N . ASP A 1 74 ? 3.059 -23.423 0.071 1.00 96.19 74 ASP A N 1
ATOM 617 C CA . ASP A 1 74 ? 3.425 -24.780 0.471 1.00 96.19 74 ASP A CA 1
ATOM 618 C C . ASP A 1 74 ? 3.650 -24.879 1.987 1.00 96.19 74 ASP A C 1
ATOM 620 O O . ASP A 1 74 ? 3.202 -25.842 2.611 1.00 96.19 74 ASP A O 1
ATOM 624 N N . ILE A 1 75 ? 4.208 -23.833 2.608 1.00 96.62 75 ILE A N 1
ATOM 625 C CA . ILE A 1 75 ? 4.285 -23.721 4.071 1.00 96.62 75 ILE A CA 1
ATOM 626 C C . ILE A 1 75 ? 2.878 -23.672 4.683 1.00 96.62 75 ILE A C 1
ATOM 628 O O . ILE A 1 75 ? 2.594 -24.438 5.601 1.00 96.62 75 ILE A O 1
ATOM 632 N N . LEU A 1 76 ? 1.961 -22.852 4.158 1.00 95.94 76 LEU A N 1
ATOM 633 C CA . LEU A 1 76 ? 0.582 -22.783 4.666 1.00 95.94 76 LEU A CA 1
ATOM 634 C C . LEU A 1 76 ? -0.131 -24.143 4.605 1.00 95.94 76 LEU A C 1
ATOM 636 O O . LEU A 1 76 ? -0.816 -24.514 5.558 1.00 95.94 76 LEU A O 1
ATOM 640 N N . LYS A 1 77 ? 0.082 -24.917 3.531 1.00 95.25 77 LYS A N 1
ATOM 641 C CA . LYS A 1 77 ? -0.434 -26.292 3.419 1.00 95.25 77 LYS A CA 1
ATOM 642 C C . LYS A 1 77 ? 0.150 -27.212 4.490 1.00 95.25 77 LYS A C 1
ATOM 644 O O . LYS A 1 77 ? -0.603 -27.979 5.083 1.00 95.25 77 LYS A O 1
ATOM 649 N N . SER A 1 78 ? 1.461 -27.129 4.742 1.00 96.56 78 SER A N 1
ATOM 650 C CA . SER A 1 78 ? 2.125 -27.931 5.782 1.00 96.56 78 SER A CA 1
ATOM 651 C C . SER A 1 78 ? 1.639 -27.602 7.195 1.00 96.56 78 SER A C 1
ATOM 653 O O . SER A 1 78 ? 1.579 -28.486 8.041 1.00 96.56 78 SER A O 1
ATOM 655 N N . LEU A 1 79 ? 1.236 -26.351 7.431 1.00 97.06 79 LEU A N 1
ATOM 656 C CA . LEU A 1 79 ? 0.683 -25.880 8.703 1.00 97.06 79 LEU A CA 1
ATOM 657 C C . LEU A 1 79 ? -0.841 -26.056 8.801 1.00 97.06 79 LEU A C 1
ATOM 659 O O . LEU A 1 79 ? -1.438 -25.628 9.785 1.00 97.06 79 LEU A O 1
ATOM 663 N N . HIS A 1 80 ? -1.476 -26.656 7.788 1.00 95.00 80 HIS A N 1
ATOM 664 C CA . HIS A 1 80 ? -2.928 -26.843 7.699 1.00 95.00 80 HIS A CA 1
ATOM 665 C C . HIS A 1 80 ? -3.746 -25.548 7.850 1.00 95.00 80 HIS A C 1
ATOM 667 O O . HIS A 1 80 ? -4.883 -25.568 8.321 1.00 95.00 80 HIS A O 1
ATOM 673 N N . ILE A 1 81 ? -3.193 -24.417 7.406 1.00 95.44 81 ILE A N 1
ATOM 674 C CA . ILE A 1 81 ? -3.898 -23.133 7.406 1.00 95.44 81 ILE A CA 1
ATOM 675 C C . ILE A 1 81 ? -4.744 -23.047 6.124 1.00 95.44 81 ILE A C 1
ATOM 677 O O . ILE A 1 81 ? -4.189 -23.144 5.023 1.00 95.44 81 ILE A O 1
ATOM 681 N N . PRO A 1 82 ? -6.077 -22.871 6.221 1.00 92.50 82 PRO A N 1
ATOM 682 C CA . PRO A 1 82 ? -6.944 -22.829 5.051 1.00 92.50 82 PRO A CA 1
ATOM 683 C C . PRO A 1 82 ? -6.681 -21.580 4.204 1.00 92.50 82 PRO A C 1
ATOM 685 O O . PRO A 1 82 ? -6.545 -20.467 4.711 1.00 92.50 82 PRO A O 1
ATOM 688 N N . LEU A 1 83 ? -6.649 -21.766 2.885 1.00 91.38 83 LEU A N 1
ATOM 689 C CA . LEU A 1 83 ? -6.517 -20.677 1.923 1.00 91.38 83 LEU A CA 1
ATOM 690 C C . LEU A 1 83 ? -7.897 -20.093 1.620 1.00 91.38 83 LEU A C 1
ATOM 692 O O . LEU A 1 83 ? -8.691 -20.708 0.911 1.00 91.38 83 LEU A O 1
ATOM 696 N N . THR A 1 84 ? -8.161 -18.896 2.132 1.00 91.94 84 THR A N 1
ATOM 697 C CA . THR A 1 84 ? -9.382 -18.131 1.857 1.00 91.94 84 THR A CA 1
ATOM 698 C C . THR A 1 84 ? -9.072 -16.896 1.009 1.00 91.94 84 THR A C 1
ATOM 700 O O . THR A 1 84 ? -7.937 -16.420 0.944 1.00 91.94 84 THR A O 1
ATOM 703 N N . SER A 1 85 ? -10.082 -16.389 0.303 1.00 90.38 85 SER A N 1
ATOM 704 C CA . SER A 1 85 ? -9.995 -15.152 -0.474 1.00 90.38 85 SER A CA 1
ATOM 705 C C . SER A 1 85 ? -11.193 -14.273 -0.140 1.00 90.38 85 SER A C 1
ATOM 707 O O . SER A 1 85 ? -12.309 -14.774 -0.041 1.00 90.38 85 SER A O 1
ATOM 709 N N . CYS A 1 86 ? -10.956 -12.975 0.030 1.00 86.50 86 CYS A N 1
ATOM 710 C CA . CYS A 1 86 ? -11.975 -11.981 0.373 1.00 86.50 86 CYS A CA 1
ATOM 711 C C . CYS A 1 86 ? -12.747 -11.431 -0.843 1.00 86.50 86 CYS A C 1
ATOM 713 O O . CYS A 1 86 ? -13.568 -10.531 -0.697 1.00 86.50 86 CYS A O 1
ATOM 715 N N . GLY A 1 87 ? -12.520 -11.963 -2.050 1.00 86.62 87 GLY A N 1
ATOM 716 C CA . GLY A 1 87 ? -13.220 -11.512 -3.254 1.00 86.62 87 GLY A CA 1
ATOM 717 C C . GLY A 1 87 ? -12.935 -10.040 -3.566 1.00 86.62 87 GLY A C 1
ATOM 718 O O . GLY A 1 87 ? -11.792 -9.699 -3.862 1.00 86.62 87 GLY A O 1
ATOM 719 N N . MET A 1 88 ? -13.978 -9.203 -3.517 1.00 84.00 88 MET A N 1
ATOM 720 C CA . MET A 1 88 ? -13.911 -7.756 -3.784 1.00 84.00 88 MET A CA 1
ATOM 721 C C . MET A 1 88 ? -13.835 -6.900 -2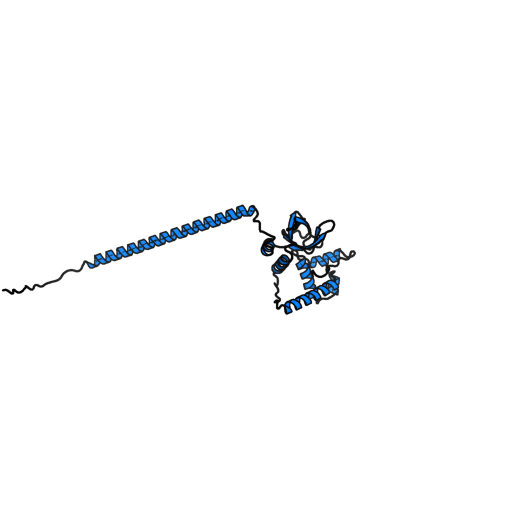.513 1.00 84.00 88 MET A C 1
ATOM 723 O O . MET A 1 88 ? -13.814 -5.676 -2.607 1.00 84.00 88 MET A O 1
ATOM 727 N N . ASP A 1 89 ? -13.804 -7.524 -1.334 1.00 89.44 89 ASP A N 1
ATOM 728 C CA . ASP A 1 89 ? -13.658 -6.808 -0.072 1.00 89.44 89 ASP A CA 1
ATOM 729 C C . ASP A 1 89 ? -12.176 -6.481 0.173 1.00 89.44 89 ASP A C 1
ATOM 731 O O . ASP A 1 89 ? -11.389 -7.286 0.693 1.00 89.44 89 ASP A O 1
ATOM 735 N N . TRP A 1 90 ? -11.777 -5.295 -0.288 1.00 89.25 90 TRP A N 1
ATOM 736 C CA . TRP A 1 90 ? -10.413 -4.789 -0.151 1.00 89.25 90 TRP A CA 1
ATOM 737 C C . TRP A 1 90 ? -10.090 -4.334 1.272 1.00 89.25 90 TRP A C 1
ATOM 739 O O . TRP A 1 90 ? -8.913 -4.323 1.647 1.00 89.25 90 TRP A O 1
ATOM 749 N N . ASP A 1 91 ? -11.101 -4.037 2.087 1.00 91.56 91 ASP A N 1
ATOM 750 C CA . ASP A 1 91 ? -10.908 -3.584 3.462 1.00 91.56 91 ASP A CA 1
ATOM 751 C C . ASP A 1 91 ? -10.378 -4.706 4.343 1.00 91.56 91 ASP A C 1
ATOM 753 O O . ASP A 1 91 ? -9.500 -4.466 5.169 1.00 91.56 91 ASP A O 1
ATOM 757 N N . VAL A 1 92 ? -10.764 -5.958 4.087 1.00 93.12 92 VAL A N 1
ATOM 758 C CA . VAL A 1 92 ? -10.152 -7.125 4.747 1.00 93.12 92 VAL A CA 1
ATOM 759 C C . VAL A 1 92 ? -8.639 -7.176 4.498 1.00 93.12 92 VAL A C 1
ATOM 761 O O . VAL A 1 92 ? -7.858 -7.434 5.419 1.00 93.12 92 VAL A O 1
ATOM 764 N N . VAL A 1 93 ? -8.193 -6.882 3.271 1.00 93.62 93 VAL A N 1
ATOM 765 C CA . VAL A 1 93 ? -6.761 -6.855 2.922 1.00 93.62 93 VAL A CA 1
ATOM 766 C C . VAL A 1 93 ? -6.066 -5.668 3.584 1.00 93.62 93 VAL A C 1
ATOM 768 O O . VAL A 1 93 ? -4.986 -5.828 4.157 1.00 93.62 93 VAL A O 1
ATOM 771 N N . ARG A 1 94 ? -6.681 -4.481 3.551 1.00 94.00 94 ARG A N 1
ATOM 772 C CA . ARG A 1 94 ? -6.149 -3.270 4.196 1.00 94.00 94 ARG A CA 1
ATOM 773 C C . ARG A 1 94 ? -6.046 -3.440 5.710 1.00 94.00 94 ARG A C 1
ATOM 775 O O . ARG A 1 94 ? -5.020 -3.083 6.285 1.00 94.00 94 ARG A O 1
ATOM 782 N N . LYS A 1 95 ? -7.041 -4.060 6.347 1.00 94.62 95 LYS A N 1
ATOM 783 C CA . LYS A 1 95 ? -7.053 -4.389 7.778 1.00 94.62 95 LYS A CA 1
ATOM 784 C C . LYS A 1 95 ? -5.965 -5.405 8.128 1.00 94.62 95 LYS A C 1
ATOM 786 O O . LYS A 1 95 ? -5.265 -5.224 9.122 1.00 94.62 95 LYS A O 1
ATOM 791 N N . ALA A 1 96 ? -5.731 -6.409 7.280 1.00 94.31 96 ALA A N 1
ATOM 792 C CA . ALA A 1 96 ? -4.605 -7.328 7.452 1.00 94.31 96 ALA A CA 1
ATOM 793 C C . ALA A 1 96 ? -3.246 -6.607 7.354 1.00 94.31 96 ALA A C 1
ATOM 795 O O . ALA A 1 96 ? -2.382 -6.814 8.206 1.00 94.31 96 ALA A O 1
ATOM 796 N N . ILE A 1 97 ? -3.063 -5.705 6.383 1.00 94.88 97 ILE A N 1
ATOM 797 C CA . ILE A 1 97 ? -1.848 -4.874 6.277 1.00 94.88 97 ILE A CA 1
ATOM 798 C C . ILE A 1 97 ? -1.691 -3.989 7.520 1.00 94.88 97 ILE A C 1
ATOM 800 O O . ILE A 1 97 ? -0.598 -3.904 8.078 1.00 94.88 97 ILE A O 1
ATOM 804 N N . CYS A 1 98 ? -2.783 -3.384 7.989 1.00 94.75 98 CYS A N 1
ATOM 805 C CA . CYS A 1 98 ? -2.808 -2.586 9.209 1.00 94.75 98 CYS A CA 1
ATOM 806 C C . CYS A 1 98 ? -2.332 -3.403 10.422 1.00 94.75 98 CYS A C 1
ATOM 808 O O . CYS A 1 98 ? -1.488 -2.934 11.176 1.00 94.75 98 CYS A O 1
ATOM 810 N N . SER A 1 99 ? -2.764 -4.662 10.558 1.00 94.62 99 SER A N 1
ATOM 811 C CA . SER A 1 99 ? -2.338 -5.539 11.665 1.00 94.62 99 SER A CA 1
ATOM 812 C C . SER A 1 99 ? -0.846 -5.875 11.649 1.00 94.62 99 SER A C 1
ATOM 814 O O . SER A 1 99 ? -0.254 -6.104 12.699 1.00 94.62 99 SER A O 1
ATOM 816 N N . ALA A 1 100 ? -0.220 -5.879 10.472 1.00 93.56 100 ALA A N 1
ATOM 817 C CA . ALA A 1 100 ? 1.210 -6.124 10.340 1.00 93.56 100 ALA A CA 1
ATOM 818 C C . ALA A 1 100 ? 2.039 -4.850 10.568 1.00 93.56 100 ALA A C 1
ATOM 820 O O . ALA A 1 100 ? 3.109 -4.914 11.166 1.00 93.56 100 ALA A O 1
ATOM 821 N N . TYR A 1 101 ? 1.542 -3.698 10.108 1.00 94.44 101 TYR A N 1
ATOM 822 C CA . TYR A 1 101 ? 2.281 -2.432 10.064 1.00 94.44 101 TYR A CA 1
ATOM 823 C C . TYR A 1 101 ? 1.703 -1.342 10.975 1.00 94.44 101 TYR A C 1
ATOM 825 O O . TYR A 1 101 ? 2.008 -0.168 10.783 1.00 94.44 101 TYR A O 1
ATOM 833 N N . PHE A 1 102 ? 0.911 -1.685 11.997 1.00 91.94 102 PHE A N 1
ATOM 834 C CA . PHE A 1 102 ? 0.300 -0.696 12.902 1.00 91.94 102 PHE A CA 1
ATOM 835 C C . PHE A 1 102 ? 1.344 0.222 13.559 1.00 91.94 102 PHE A C 1
ATOM 837 O O . PHE A 1 102 ? 1.080 1.397 13.812 1.00 91.94 102 PHE A O 1
ATOM 844 N N . HIS A 1 103 ? 2.556 -0.290 13.803 1.00 91.19 103 HIS A N 1
ATOM 845 C CA . HIS A 1 103 ? 3.673 0.476 14.360 1.00 91.19 103 HIS A CA 1
ATOM 846 C C . HIS A 1 103 ? 4.277 1.486 13.367 1.00 91.19 103 HIS A C 1
ATOM 848 O O . HIS A 1 103 ? 4.888 2.465 13.794 1.00 91.19 103 HIS A O 1
ATOM 854 N N . ASN A 1 104 ? 4.095 1.257 12.065 1.00 94.69 104 ASN A N 1
ATOM 855 C CA . ASN A 1 104 ? 4.465 2.140 10.959 1.00 94.69 104 ASN A CA 1
ATOM 856 C C . ASN A 1 104 ? 3.221 2.886 10.459 1.00 94.69 104 ASN A C 1
ATOM 858 O O . ASN A 1 104 ? 2.903 2.884 9.269 1.00 94.69 104 ASN A O 1
ATOM 862 N N . SER A 1 105 ? 2.484 3.493 11.385 1.00 95.00 105 SER A N 1
ATOM 863 C CA . SER A 1 105 ? 1.342 4.344 11.070 1.00 95.00 105 SER A CA 1
ATOM 864 C C . SER A 1 105 ? 1.726 5.817 11.136 1.00 95.00 105 SER A C 1
ATOM 866 O O . SER A 1 105 ? 2.563 6.234 11.944 1.00 95.00 105 SER A O 1
ATOM 868 N N . ALA A 1 106 ? 1.100 6.616 10.283 1.00 94.94 106 ALA A N 1
ATOM 869 C CA . ALA A 1 106 ? 1.231 8.060 10.279 1.00 94.94 106 ALA A CA 1
ATOM 870 C C . ALA A 1 106 ? -0.142 8.719 10.140 1.00 94.94 106 ALA A C 1
ATOM 872 O O . ALA A 1 106 ? -1.046 8.178 9.502 1.00 94.94 106 ALA A O 1
ATOM 873 N N . ARG A 1 107 ? -0.282 9.896 10.748 1.00 93.12 107 ARG A N 1
ATOM 874 C CA . ARG A 1 107 ? -1.486 10.725 10.686 1.00 93.12 107 ARG A CA 1
ATOM 875 C C . ARG A 1 107 ? -1.211 12.018 9.940 1.00 93.12 107 ARG A C 1
ATOM 877 O O . ARG A 1 107 ? -0.109 12.562 10.039 1.00 93.12 107 ARG A O 1
ATOM 884 N N . LEU A 1 108 ? -2.209 12.525 9.240 1.00 92.00 108 LEU A N 1
ATOM 885 C CA . LEU A 1 108 ? -2.152 13.808 8.562 1.00 92.00 108 LEU A CA 1
ATOM 886 C C . LEU A 1 108 ? -2.097 14.935 9.606 1.00 92.00 108 LEU A C 1
ATOM 888 O O . LEU A 1 108 ? -2.878 14.956 10.558 1.00 92.00 108 LEU A O 1
ATOM 892 N N . LYS A 1 109 ? -1.140 15.856 9.463 1.00 89.19 109 LYS A N 1
ATOM 893 C CA . LYS A 1 109 ? -1.010 17.042 10.332 1.00 89.19 109 LYS A CA 1
ATOM 894 C C . LYS A 1 109 ? -1.246 18.343 9.569 1.00 89.19 109 LYS A C 1
ATOM 896 O O . LYS A 1 109 ? -1.722 19.312 10.154 1.00 89.19 109 LYS A O 1
ATOM 901 N N . GLY A 1 110 ? -0.914 18.368 8.283 1.00 82.62 110 GLY A N 1
ATOM 902 C CA . GLY A 1 110 ? -1.074 19.523 7.408 1.00 82.62 110 GLY A CA 1
ATOM 903 C C . GLY A 1 110 ? -1.182 19.096 5.950 1.00 82.62 110 GLY A C 1
ATOM 904 O O . GLY A 1 110 ? -1.342 17.916 5.647 1.00 82.62 110 GLY A O 1
ATOM 905 N N . VAL A 1 111 ? -1.073 20.049 5.026 1.00 80.75 111 VAL A N 1
ATOM 906 C CA . VAL A 1 111 ? -1.181 19.769 3.587 1.00 80.75 111 VAL A CA 1
ATOM 907 C C . VAL A 1 111 ? 0.034 18.961 3.122 1.00 80.75 111 VAL A C 1
ATOM 909 O O . VAL A 1 111 ? 1.134 19.494 3.001 1.00 80.75 111 VAL A O 1
ATOM 912 N N . GLY A 1 112 ? -0.160 17.662 2.880 1.00 77.81 112 GLY A N 1
ATOM 913 C CA . GLY A 1 112 ? 0.903 16.760 2.417 1.00 77.81 112 GLY A CA 1
ATOM 914 C C . GLY A 1 112 ? 2.000 16.469 3.453 1.00 77.81 112 GLY A C 1
ATOM 915 O O . GLY A 1 112 ? 3.053 15.927 3.102 1.00 77.81 112 GLY A O 1
ATOM 916 N N . GLU A 1 113 ? 1.768 16.817 4.721 1.00 89.31 113 GLU A N 1
ATOM 917 C CA . GLU A 1 113 ? 2.659 16.512 5.839 1.00 89.31 113 GLU A CA 1
ATOM 918 C C . GLU A 1 113 ? 1.982 15.515 6.776 1.00 89.31 113 GLU A C 1
ATOM 920 O O . GLU A 1 113 ? 0.915 15.776 7.346 1.00 89.31 113 GLU A O 1
ATOM 925 N N . TYR A 1 114 ? 2.638 14.373 6.941 1.00 93.75 114 TYR A N 1
ATOM 926 C CA . TYR A 1 114 ? 2.242 13.336 7.870 1.00 93.75 114 TYR A CA 1
ATOM 927 C C . TYR A 1 114 ? 3.181 13.335 9.069 1.00 93.75 114 TYR A C 1
ATOM 929 O O . TYR A 1 114 ? 4.329 13.769 9.005 1.00 93.75 114 TYR A O 1
ATOM 937 N N . VAL A 1 115 ? 2.692 12.820 10.185 1.00 94.56 115 VAL A N 1
ATOM 938 C CA . VAL A 1 115 ? 3.493 12.605 11.381 1.00 94.56 115 VAL A CA 1
ATOM 939 C C . VAL A 1 115 ? 3.285 11.180 11.839 1.00 94.56 115 VAL A C 1
ATOM 941 O O . VAL A 1 115 ? 2.148 10.731 11.986 1.00 94.56 115 VAL A O 1
ATOM 944 N N . ASN A 1 116 ? 4.380 10.464 12.069 1.00 93.94 116 ASN A N 1
ATOM 945 C CA . ASN A 1 116 ? 4.325 9.109 12.586 1.00 93.94 116 ASN A CA 1
ATOM 946 C C . ASN A 1 116 ? 3.598 9.090 13.943 1.00 93.94 116 ASN A C 1
ATOM 948 O O . ASN A 1 116 ? 3.892 9.879 14.845 1.00 93.94 116 ASN A O 1
ATOM 952 N N . CYS A 1 117 ? 2.639 8.177 14.087 1.00 90.88 117 CYS A N 1
ATOM 953 C CA . CYS A 1 117 ? 1.753 8.132 15.246 1.00 90.88 117 CYS A CA 1
ATOM 954 C C . CYS A 1 117 ? 2.462 7.715 16.544 1.00 90.88 117 CYS A C 1
ATOM 956 O O . CYS A 1 117 ? 1.959 8.007 17.626 1.00 90.88 117 CYS A O 1
ATOM 958 N N . ARG A 1 118 ? 3.613 7.037 16.455 1.00 86.75 118 ARG A N 1
ATOM 959 C CA . ARG A 1 118 ? 4.356 6.497 17.599 1.00 86.75 118 ARG A CA 1
ATOM 960 C C . ARG A 1 118 ? 5.412 7.457 18.131 1.00 86.75 118 ARG A C 1
ATOM 962 O O . ARG A 1 118 ? 5.472 7.680 19.334 1.00 86.75 118 ARG A O 1
ATOM 969 N N . ASN A 1 119 ? 6.282 7.970 17.264 1.00 88.25 119 ASN A N 1
ATOM 970 C CA . ASN A 1 119 ? 7.423 8.795 17.680 1.00 88.25 119 ASN A CA 1
ATOM 971 C C . ASN A 1 119 ? 7.242 10.289 17.374 1.00 88.25 119 ASN A C 1
ATOM 973 O O . ASN A 1 119 ? 8.088 11.087 17.765 1.00 88.25 119 ASN A O 1
ATOM 977 N N . GLY A 1 120 ? 6.162 10.681 16.690 1.00 89.38 120 GLY A N 1
ATOM 978 C CA . GLY A 1 120 ? 5.918 12.079 16.343 1.00 89.38 120 GLY A CA 1
ATOM 979 C C . GLY A 1 120 ? 6.859 12.631 15.269 1.00 89.38 120 GLY A C 1
ATOM 980 O O . GLY A 1 120 ? 6.906 13.846 15.079 1.00 89.38 120 GLY A O 1
ATOM 981 N N . MET A 1 121 ? 7.609 11.772 14.574 1.00 91.12 121 MET A N 1
ATOM 982 C CA . MET A 1 121 ? 8.537 12.185 13.525 1.00 91.12 121 MET A CA 1
ATOM 983 C C . MET A 1 121 ? 7.767 12.662 12.283 1.00 91.12 121 MET A C 1
ATOM 985 O O . MET A 1 121 ? 6.834 11.969 11.858 1.00 91.12 121 MET A O 1
ATOM 989 N N . PRO A 1 122 ? 8.124 13.818 11.697 1.00 93.44 122 PRO A N 1
ATOM 990 C CA . PRO A 1 122 ? 7.533 14.275 10.446 1.00 93.44 122 PRO A CA 1
ATOM 991 C C . PRO A 1 122 ? 7.920 13.330 9.306 1.00 93.44 122 PRO A C 1
ATOM 993 O O . PRO A 1 122 ? 9.035 12.819 9.251 1.00 93.44 122 PRO A O 1
ATOM 996 N N . CYS A 1 123 ? 6.970 13.049 8.424 1.00 93.69 123 CYS A N 1
ATOM 997 C CA . CYS A 1 123 ? 7.112 12.130 7.305 1.00 93.69 123 CYS A CA 1
ATOM 998 C C . CYS A 1 123 ? 6.302 12.651 6.111 1.00 93.69 123 CYS A C 1
ATOM 1000 O O . CYS A 1 123 ? 5.249 13.270 6.267 1.00 93.69 123 CYS A O 1
ATOM 1002 N N . HIS A 1 124 ? 6.752 12.350 4.900 1.00 92.75 124 HIS A N 1
ATOM 1003 C CA . HIS A 1 124 ? 6.072 12.733 3.666 1.00 92.75 124 HIS A CA 1
ATOM 1004 C C . HIS A 1 124 ? 5.738 11.508 2.821 1.00 92.75 124 HIS A C 1
ATOM 1006 O O . HIS A 1 124 ? 6.426 10.491 2.878 1.00 92.75 124 HIS A O 1
ATOM 1012 N N . LEU A 1 125 ? 4.689 11.601 2.005 1.00 92.38 125 LEU A N 1
ATOM 1013 C CA . LEU A 1 125 ? 4.421 10.587 0.987 1.00 92.38 125 LEU A CA 1
ATOM 1014 C C . LEU A 1 125 ? 5.530 10.625 -0.065 1.00 92.38 125 LEU A C 1
ATOM 1016 O O . LEU A 1 125 ? 5.894 11.698 -0.553 1.00 92.38 125 LEU A O 1
ATOM 1020 N N . HIS A 1 126 ? 6.074 9.462 -0.417 1.00 91.69 126 HIS A N 1
ATOM 1021 C CA . HIS A 1 126 ? 7.029 9.386 -1.512 1.00 91.69 126 HIS A CA 1
ATOM 1022 C C . HIS A 1 126 ? 6.340 9.750 -2.845 1.00 91.69 126 HIS A C 1
ATOM 1024 O O . HIS A 1 126 ? 5.242 9.250 -3.098 1.00 91.69 126 HIS A O 1
ATOM 1030 N N . PRO A 1 127 ? 6.970 10.538 -3.742 1.00 88.69 127 PRO A N 1
ATOM 1031 C CA . PRO A 1 127 ? 6.353 10.965 -5.006 1.00 88.69 127 PRO A CA 1
ATOM 1032 C C . PRO A 1 127 ? 5.943 9.827 -5.951 1.00 88.69 127 PRO A C 1
ATOM 1034 O O . PRO A 1 127 ? 5.185 10.041 -6.887 1.00 88.69 127 PRO A O 1
ATOM 1037 N N . SER A 1 128 ? 6.464 8.614 -5.740 1.00 86.88 128 SER A N 1
ATOM 1038 C CA . SER A 1 128 ? 6.077 7.433 -6.522 1.00 86.88 128 SER A CA 1
ATOM 1039 C C . SER A 1 128 ? 4.827 6.718 -6.002 1.00 86.88 128 SER A C 1
ATOM 1041 O O . SER A 1 128 ? 4.450 5.706 -6.590 1.00 86.88 128 SER A O 1
ATOM 1043 N N . SER A 1 129 ? 4.278 7.137 -4.860 1.00 89.12 129 SER A N 1
ATOM 1044 C CA . SER A 1 129 ? 3.071 6.546 -4.280 1.00 89.12 129 SER A CA 1
ATOM 1045 C C . SER A 1 129 ? 1.856 6.926 -5.118 1.00 89.12 129 SER A C 1
ATOM 1047 O O . SER A 1 129 ? 1.754 8.064 -5.568 1.00 89.12 129 SER A O 1
ATOM 1049 N N . ALA A 1 130 ? 0.913 6.003 -5.284 1.00 86.06 130 ALA A N 1
ATOM 1050 C CA . ALA A 1 130 ? -0.372 6.278 -5.913 1.00 86.06 130 ALA A CA 1
ATOM 1051 C C . ALA A 1 130 ? -1.155 7.344 -5.137 1.00 86.06 130 ALA A C 1
ATOM 1053 O O . ALA A 1 130 ? -1.863 8.136 -5.740 1.00 86.06 130 ALA A O 1
ATOM 1054 N N . LEU A 1 131 ? -0.982 7.417 -3.812 1.00 85.75 131 LEU A N 1
ATOM 1055 C CA . LEU A 1 131 ? -1.647 8.409 -2.965 1.00 85.75 131 LEU A CA 1
ATOM 1056 C C . LEU A 1 131 ? -1.091 9.832 -3.164 1.00 85.75 131 LEU A C 1
ATOM 1058 O O . LEU A 1 131 ? -1.670 10.804 -2.676 1.00 85.75 131 LEU A O 1
ATOM 1062 N N . TYR A 1 132 ? 0.039 9.979 -3.857 1.00 83.50 132 TYR A N 1
ATOM 1063 C CA . TYR A 1 132 ? 0.632 11.278 -4.132 1.00 83.50 132 TYR A CA 1
ATOM 1064 C C . TYR A 1 132 ? -0.117 11.973 -5.281 1.00 83.50 132 TYR A C 1
ATOM 1066 O O . TYR A 1 132 ? -0.068 11.532 -6.423 1.00 83.50 132 TYR A O 1
ATOM 1074 N N . GLY A 1 133 ? -0.793 13.090 -4.989 1.00 69.25 133 GLY A N 1
ATOM 1075 C CA . GLY A 1 133 ? -1.374 13.968 -6.016 1.00 69.25 133 GLY A CA 1
ATOM 1076 C C . GLY A 1 133 ? -2.816 13.664 -6.447 1.00 69.25 133 GLY A C 1
ATOM 1077 O O . GLY A 1 133 ? -3.327 14.354 -7.323 1.00 69.25 133 GLY A O 1
ATOM 1078 N N . LEU A 1 134 ? -3.511 12.712 -5.813 1.00 65.56 134 LEU A N 1
ATOM 1079 C CA . LEU A 1 134 ? -4.897 12.340 -6.157 1.00 65.56 134 LEU A CA 1
ATOM 1080 C C . LEU A 1 134 ? -5.988 13.294 -5.628 1.00 65.56 134 LEU A C 1
ATOM 1082 O O . LEU A 1 134 ? -7.175 13.007 -5.756 1.00 65.56 134 LEU A O 1
ATOM 108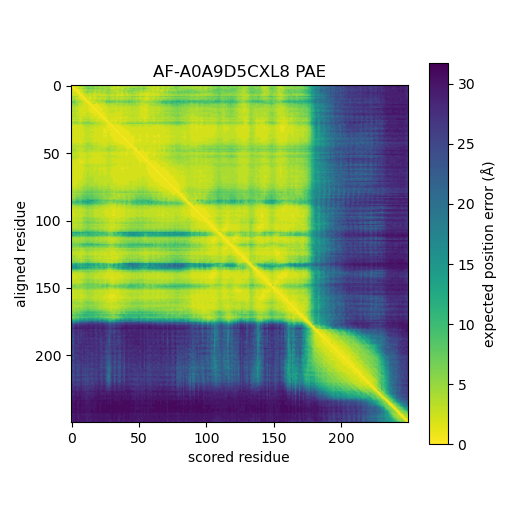6 N N . GLY A 1 135 ? -5.623 14.415 -4.998 1.00 66.19 135 GLY A N 1
ATOM 1087 C CA . GLY A 1 135 ? -6.574 15.381 -4.421 1.00 66.19 135 GLY A CA 1
ATOM 1088 C C . GLY A 1 135 ? -7.318 14.895 -3.166 1.00 66.19 135 GLY A C 1
ATOM 1089 O O . GLY A 1 135 ? -7.866 15.712 -2.432 1.00 66.19 135 GLY A O 1
ATOM 1090 N N . TYR A 1 136 ? -7.284 13.593 -2.878 1.00 74.94 136 TYR A N 1
ATOM 1091 C CA . TYR A 1 136 ? -7.735 12.980 -1.633 1.00 74.94 136 TYR A CA 1
ATOM 1092 C C . TYR A 1 136 ? -6.524 12.560 -0.792 1.00 74.94 136 TYR A C 1
ATOM 1094 O O . TYR A 1 136 ? -5.724 11.725 -1.214 1.00 74.94 136 TYR A O 1
ATOM 1102 N N . THR A 1 137 ? -6.381 13.145 0.399 1.00 81.44 137 THR A N 1
ATOM 1103 C CA . THR A 1 137 ? -5.335 12.790 1.368 1.00 81.44 137 THR A CA 1
ATOM 1104 C C . THR A 1 137 ? -5.973 12.103 2.572 1.00 81.44 137 THR A C 1
ATOM 1106 O O . THR A 1 137 ? -6.660 12.781 3.337 1.00 81.44 137 THR A O 1
ATOM 1109 N N . PRO A 1 138 ? -5.777 10.788 2.766 1.00 88.94 138 PRO A N 1
ATOM 1110 C CA . PRO A 1 138 ? -6.355 10.082 3.904 1.00 88.94 138 PRO A CA 1
ATOM 1111 C C . PRO A 1 138 ? -5.742 10.561 5.224 1.00 88.94 138 PRO A C 1
ATOM 1113 O O . PRO A 1 138 ? -4.530 10.790 5.305 1.00 88.94 138 PRO A O 1
ATOM 1116 N N . ASP A 1 139 ? -6.575 10.651 6.261 1.00 90.75 139 ASP A N 1
ATOM 1117 C CA . ASP A 1 139 ? -6.175 11.125 7.591 1.00 90.75 139 ASP A CA 1
ATOM 1118 C C . ASP A 1 139 ? -5.167 10.194 8.265 1.00 90.75 139 ASP A C 1
ATOM 1120 O O . ASP A 1 139 ? -4.251 10.653 8.946 1.00 90.75 139 ASP A O 1
ATOM 1124 N N . TYR A 1 140 ? -5.317 8.884 8.063 1.00 92.56 140 TYR A N 1
ATOM 1125 C CA . TYR A 1 140 ? -4.450 7.860 8.631 1.00 92.56 140 TYR A CA 1
ATOM 1126 C C . TYR A 1 140 ? -3.941 6.924 7.545 1.00 92.56 140 TYR A C 1
ATOM 1128 O O . TYR A 1 140 ? -4.682 6.451 6.679 1.00 92.56 140 TYR A O 1
ATOM 1136 N N . VAL A 1 141 ? -2.648 6.638 7.617 1.00 94.81 141 VAL A N 1
ATOM 1137 C CA . VAL A 1 141 ? -1.968 5.750 6.683 1.00 94.81 141 VAL A CA 1
ATOM 1138 C C . VAL A 1 141 ? -1.040 4.797 7.415 1.00 94.81 141 VAL A C 1
ATOM 1140 O O . VAL A 1 141 ? -0.498 5.119 8.473 1.00 94.81 141 VAL A O 1
ATOM 1143 N N . VAL A 1 142 ? -0.822 3.629 6.822 1.00 95.94 142 VAL A N 1
ATOM 1144 C CA . VAL A 1 142 ? 0.265 2.710 7.182 1.00 95.94 142 VAL A CA 1
ATOM 1145 C C . VAL A 1 142 ? 1.244 2.610 6.026 1.00 95.94 142 VAL A C 1
ATOM 1147 O O . VAL A 1 142 ? 0.840 2.638 4.862 1.00 95.94 142 VAL A O 1
ATOM 1150 N N . TYR A 1 143 ? 2.529 2.487 6.339 1.00 95.62 143 TYR A N 1
ATOM 1151 C CA . TYR A 1 143 ? 3.590 2.406 5.341 1.00 95.62 143 TYR A CA 1
ATOM 1152 C C . TYR A 1 143 ? 4.500 1.198 5.576 1.00 95.62 143 TYR A C 1
ATOM 1154 O O . TYR A 1 143 ? 4.692 0.738 6.704 1.0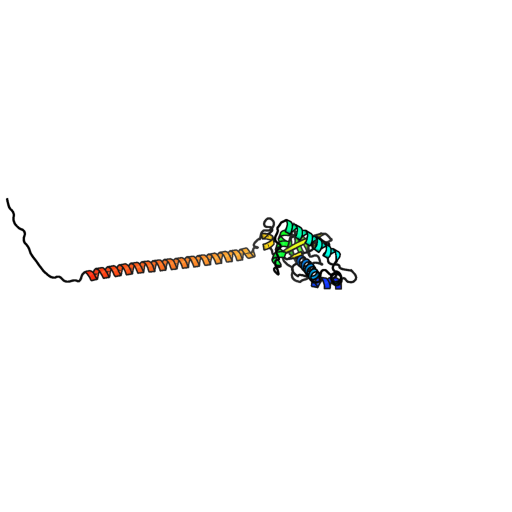0 95.62 143 TYR A O 1
ATOM 1162 N N . HIS A 1 144 ? 5.067 0.677 4.489 1.00 95.06 144 HIS A N 1
ATOM 1163 C CA . HIS A 1 144 ? 5.966 -0.473 4.543 1.00 95.06 144 HIS A CA 1
ATOM 1164 C C . HIS A 1 144 ? 7.359 -0.073 5.037 1.00 95.06 144 HIS A C 1
ATOM 1166 O O . HIS A 1 144 ? 7.875 -0.645 5.997 1.00 95.06 144 HIS A O 1
ATOM 1172 N N . GLU A 1 145 ? 7.939 0.940 4.395 1.00 93.25 145 GLU A N 1
ATOM 1173 C CA . GLU A 1 145 ? 9.314 1.385 4.612 1.00 93.25 145 GLU A CA 1
ATOM 1174 C C . GLU A 1 145 ? 9.384 2.909 4.700 1.00 93.25 145 GLU A C 1
ATOM 1176 O O . GLU A 1 145 ? 8.545 3.627 4.151 1.00 93.25 145 GLU A O 1
ATOM 1181 N N . LEU A 1 146 ? 10.405 3.396 5.401 1.00 93.19 146 LEU A N 1
ATOM 1182 C CA . LEU A 1 146 ? 10.721 4.812 5.506 1.00 93.19 146 LEU A CA 1
ATOM 1183 C C . LEU A 1 146 ? 12.132 5.039 4.968 1.00 93.19 146 LEU A C 1
ATOM 1185 O O . LEU A 1 146 ? 13.091 4.467 5.485 1.00 93.19 146 LEU A O 1
ATOM 1189 N N . ILE A 1 147 ? 12.259 5.889 3.954 1.00 93.62 147 ILE A N 1
ATOM 1190 C CA . ILE A 1 147 ? 13.546 6.266 3.375 1.00 93.62 147 ILE A CA 1
ATOM 1191 C C . ILE A 1 147 ? 13.953 7.626 3.932 1.00 93.62 147 ILE A C 1
ATOM 1193 O O . ILE A 1 147 ? 13.273 8.631 3.717 1.00 93.62 147 ILE A O 1
ATOM 1197 N N . LEU A 1 148 ? 15.100 7.660 4.608 1.00 92.56 148 LEU A N 1
ATOM 1198 C CA . LEU A 1 148 ? 15.727 8.895 5.063 1.00 92.56 148 LEU A CA 1
ATOM 1199 C C . LEU A 1 148 ? 16.615 9.468 3.950 1.00 92.56 148 LEU A C 1
ATOM 1201 O O . LEU A 1 148 ? 17.606 8.854 3.558 1.00 92.56 148 LEU A O 1
ATOM 1205 N N . THR A 1 149 ? 16.252 10.645 3.438 1.00 90.94 149 THR A N 1
ATOM 1206 C CA . THR A 1 149 ? 17.063 11.407 2.470 1.00 90.94 149 THR A CA 1
ATOM 1207 C C . THR A 1 149 ? 17.289 12.834 2.986 1.00 90.94 149 THR A C 1
ATOM 1209 O O . THR A 1 149 ? 17.748 13.004 4.108 1.00 90.94 149 THR A O 1
ATOM 1212 N N . ALA A 1 150 ? 16.946 13.867 2.208 1.00 90.88 150 ALA A N 1
ATOM 1213 C CA . ALA A 1 150 ? 16.800 15.237 2.706 1.00 90.88 150 ALA A CA 1
ATOM 1214 C C . ALA A 1 150 ? 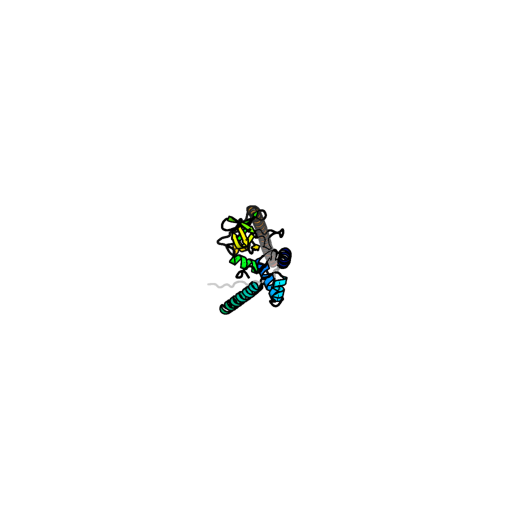15.512 15.422 3.531 1.00 90.88 150 ALA A C 1
ATOM 1216 O O . ALA A 1 150 ? 15.427 16.323 4.358 1.00 90.88 150 ALA A O 1
ATOM 1217 N N . LYS A 1 151 ? 14.511 14.577 3.265 1.00 90.50 151 LYS A N 1
ATOM 1218 C CA . LYS A 1 151 ? 13.270 14.429 4.026 1.00 90.50 151 LYS A CA 1
ATOM 1219 C C . LYS A 1 151 ? 12.980 12.940 4.199 1.00 90.50 151 LYS A C 1
ATOM 1221 O O . LYS A 1 151 ? 13.454 12.114 3.409 1.00 90.50 151 LYS A O 1
ATOM 1226 N N . GLU A 1 152 ? 12.201 12.611 5.212 1.00 93.62 152 GLU A N 1
ATOM 1227 C CA . GLU A 1 152 ? 11.707 11.272 5.497 1.00 93.62 152 GLU A CA 1
ATOM 1228 C C . GLU A 1 152 ? 10.528 10.954 4.573 1.00 93.62 152 GLU A C 1
ATOM 1230 O O . GLU A 1 152 ? 9.460 11.562 4.678 1.00 93.62 152 GLU A O 1
ATOM 1235 N N . TYR A 1 153 ? 10.709 9.996 3.664 1.00 94.38 153 TYR A N 1
ATOM 1236 C CA . TYR A 1 153 ? 9.670 9.579 2.723 1.00 94.38 153 TYR A CA 1
ATOM 1237 C C . TYR A 1 153 ? 9.133 8.190 3.051 1.00 94.38 153 TYR A C 1
ATOM 1239 O O . TYR A 1 153 ? 9.884 7.219 3.131 1.00 94.38 153 TYR A O 1
ATOM 1247 N N . MET A 1 154 ? 7.817 8.091 3.200 1.00 95.00 154 MET A N 1
ATOM 1248 C CA . MET A 1 154 ? 7.095 6.835 3.363 1.00 95.00 154 MET A CA 1
ATOM 1249 C C . MET A 1 154 ? 6.915 6.161 2.004 1.00 95.00 154 MET A C 1
ATOM 1251 O O . MET A 1 154 ? 6.385 6.770 1.071 1.00 95.00 154 MET A O 1
ATOM 1255 N N . GLN A 1 155 ? 7.319 4.896 1.908 1.00 93.06 155 GLN A N 1
ATOM 1256 C CA . GLN A 1 155 ? 7.190 4.079 0.707 1.00 93.06 155 GLN A CA 1
ATOM 1257 C C . GLN A 1 155 ? 6.177 2.947 0.912 1.00 93.06 155 GLN A C 1
ATOM 1259 O O . GLN A 1 155 ? 6.115 2.332 1.978 1.00 93.06 155 GLN A O 1
ATOM 1264 N N . CYS A 1 156 ? 5.420 2.657 -0.153 1.00 93.94 156 CYS A N 1
ATOM 1265 C CA . CYS A 1 156 ? 4.301 1.715 -0.182 1.00 93.94 156 CYS A CA 1
ATOM 1266 C C . CYS A 1 156 ? 3.297 2.017 0.934 1.00 93.94 156 CYS A C 1
ATOM 1268 O O . CYS A 1 156 ? 3.334 1.418 2.008 1.00 93.94 156 CYS A O 1
ATOM 1270 N N . VAL A 1 157 ? 2.410 2.970 0.672 1.00 94.69 157 VAL A N 1
ATOM 1271 C CA . VAL A 1 157 ? 1.462 3.506 1.647 1.00 94.69 157 VAL A CA 1
ATOM 1272 C C . VAL A 1 157 ? 0.056 2.961 1.389 1.00 94.69 157 VAL A C 1
ATOM 1274 O O . VAL A 1 157 ? -0.344 2.742 0.248 1.00 94.69 157 VAL A O 1
ATOM 1277 N N . THR A 1 158 ? -0.700 2.712 2.455 1.00 95.38 158 THR A N 1
ATOM 1278 C CA . THR A 1 158 ? -2.114 2.318 2.404 1.00 95.38 158 THR A CA 1
ATOM 1279 C C . THR A 1 158 ? -2.921 3.191 3.351 1.00 95.38 158 THR A C 1
ATOM 1281 O O . THR A 1 158 ? -2.558 3.325 4.519 1.00 95.38 158 THR A O 1
ATOM 1284 N N . ALA A 1 159 ? -4.031 3.743 2.864 1.00 94.06 159 ALA A N 1
ATOM 1285 C CA . ALA A 1 159 ? -5.019 4.423 3.688 1.00 94.06 159 ALA A CA 1
ATOM 1286 C C . ALA A 1 159 ? -5.680 3.430 4.652 1.00 94.06 159 ALA A C 1
ATOM 1288 O O . ALA A 1 159 ? -6.086 2.339 4.236 1.00 94.06 159 ALA A O 1
ATOM 1289 N N . VAL A 1 160 ? -5.833 3.803 5.919 1.00 94.00 160 VAL A N 1
ATOM 1290 C CA . VAL A 1 160 ? -6.463 2.958 6.946 1.00 94.00 160 VAL A CA 1
ATOM 1291 C C . VAL A 1 160 ? -7.438 3.756 7.795 1.00 94.00 160 VAL A C 1
ATOM 1293 O O . VAL A 1 160 ? -7.276 4.961 7.969 1.00 94.00 160 VAL A O 1
ATOM 1296 N N . GLU A 1 161 ? -8.431 3.072 8.356 1.00 91.75 161 GLU A N 1
ATOM 1297 C CA . GLU A 1 161 ? -9.341 3.680 9.322 1.00 91.75 161 GLU A CA 1
ATOM 1298 C C . GLU A 1 161 ? -8.718 3.727 10.729 1.00 91.75 161 GLU A C 1
ATOM 1300 O O . GLU A 1 161 ? -8.024 2.785 11.140 1.00 91.75 161 GLU A O 1
ATOM 1305 N N . PRO A 1 162 ? -8.982 4.790 11.512 1.00 90.06 162 PRO A N 1
ATOM 1306 C CA . PRO A 1 162 ? -8.461 4.910 12.871 1.00 90.06 162 PRO A CA 1
ATOM 1307 C C . PRO A 1 162 ? -9.005 3.825 13.813 1.00 90.06 162 PRO A C 1
ATOM 1309 O O . PRO A 1 162 ? -8.289 3.386 14.714 1.00 90.06 162 PRO A O 1
ATOM 1312 N N . GLN A 1 163 ? -10.230 3.341 13.584 1.00 91.50 163 GLN A N 1
ATOM 1313 C CA . GLN A 1 163 ? -10.833 2.246 14.346 1.00 91.50 163 GLN A CA 1
ATOM 1314 C C . GLN A 1 163 ? -9.993 0.972 14.227 1.00 91.50 163 GLN A C 1
ATOM 1316 O O . GLN A 1 163 ? -9.726 0.317 15.230 1.00 91.50 163 GLN A O 1
ATOM 1321 N N . TRP A 1 164 ? -9.487 0.656 13.030 1.00 93.50 164 TRP A N 1
ATOM 1322 C CA . TRP A 1 164 ? -8.665 -0.539 12.825 1.00 93.50 164 TRP A CA 1
ATOM 1323 C C . TRP A 1 164 ? -7.334 -0.440 13.569 1.00 93.50 164 TRP A C 1
ATOM 1325 O O . TRP A 1 164 ? -6.878 -1.432 14.127 1.00 93.50 164 TRP A O 1
ATOM 1335 N N . LEU A 1 165 ? -6.719 0.746 13.613 1.00 90.94 165 LEU A N 1
ATOM 1336 C CA . LEU A 1 165 ? -5.493 0.964 14.387 1.00 90.94 165 LEU A CA 1
ATOM 1337 C C . LEU A 1 165 ? -5.738 0.742 15.886 1.00 90.94 165 LEU A C 1
ATOM 1339 O O . LEU A 1 165 ? -4.940 0.072 16.537 1.00 90.94 165 LEU A O 1
ATOM 1343 N N . ALA A 1 166 ? -6.853 1.246 16.420 1.00 90.81 166 ALA A N 1
ATOM 1344 C CA . ALA A 1 166 ? -7.234 1.039 17.816 1.00 90.81 166 ALA A CA 1
ATOM 1345 C C . ALA A 1 166 ? -7.547 -0.430 18.144 1.00 90.81 166 ALA A C 1
ATOM 1347 O O . ALA A 1 166 ? -7.099 -0.936 19.169 1.00 90.81 166 ALA A O 1
ATOM 1348 N N . GLU A 1 167 ? -8.267 -1.128 17.264 1.00 90.75 167 GLU A N 1
ATOM 1349 C CA . GLU A 1 167 ? -8.609 -2.545 17.437 1.00 90.75 167 GLU A CA 1
ATOM 1350 C C . GLU A 1 167 ? -7.383 -3.464 17.361 1.00 90.75 167 GLU A C 1
ATOM 1352 O O . GLU A 1 167 ? -7.255 -4.400 18.148 1.00 90.75 167 GLU A O 1
ATOM 1357 N N . LEU A 1 168 ? -6.488 -3.219 16.400 1.00 89.56 168 LEU A N 1
ATOM 1358 C CA . LEU A 1 168 ? -5.351 -4.097 16.103 1.00 89.56 168 LEU A CA 1
ATOM 1359 C C . LEU A 1 168 ? -4.112 -3.766 16.942 1.00 89.56 168 LEU A C 1
ATOM 1361 O O . LEU A 1 168 ? -3.252 -4.622 17.137 1.00 89.56 168 LEU A O 1
ATOM 1365 N N . GLY A 1 169 ? -4.021 -2.536 17.450 1.00 86.38 169 GLY A N 1
ATOM 1366 C CA . GLY A 1 169 ? -2.938 -2.068 18.308 1.00 86.38 169 GLY A CA 1
ATOM 1367 C C . GLY A 1 169 ? -3.436 -1.378 19.581 1.00 86.38 169 GLY A C 1
ATOM 1368 O O . GLY A 1 169 ? -3.016 -0.248 19.830 1.00 86.38 169 GLY A O 1
ATOM 1369 N N . PRO A 1 170 ? -4.253 -2.030 20.431 1.00 86.62 170 PRO A N 1
ATOM 1370 C CA . PRO A 1 170 ? -4.880 -1.391 21.598 1.00 86.62 170 PRO A CA 1
ATOM 1371 C C . PRO A 1 170 ? -3.868 -0.899 22.643 1.00 86.62 170 PRO A C 1
ATOM 1373 O O . PRO A 1 170 ? -4.138 0.025 23.403 1.00 86.62 170 PRO A O 1
ATOM 1376 N N . MET A 1 171 ? -2.669 -1.488 22.669 1.00 85.06 171 MET A N 1
ATOM 1377 C CA . MET A 1 171 ? -1.572 -1.054 23.543 1.00 85.06 171 MET A CA 1
ATOM 1378 C C . MET A 1 171 ? -0.901 0.246 23.071 1.00 85.06 171 MET A C 1
ATOM 1380 O O . MET A 1 171 ? -0.211 0.896 23.851 1.00 85.06 171 MET A O 1
ATOM 1384 N N . PHE A 1 172 ? -1.062 0.604 21.794 1.00 80.81 172 PHE A N 1
ATOM 1385 C CA . PHE A 1 172 ? -0.416 1.761 21.165 1.00 80.81 172 PHE A CA 1
ATOM 1386 C C . PHE A 1 172 ? -1.405 2.881 20.850 1.00 80.81 172 PHE A C 1
ATOM 1388 O O . PHE A 1 172 ? -1.034 4.054 20.881 1.00 80.81 172 PHE A O 1
ATOM 1395 N N . PHE A 1 173 ? -2.650 2.525 20.549 1.00 85.62 173 PHE A N 1
ATOM 1396 C CA . PHE A 1 173 ? -3.672 3.446 20.087 1.00 85.62 173 PHE A CA 1
ATOM 1397 C C . PHE A 1 173 ? -4.871 3.412 21.023 1.00 85.62 173 PHE A C 1
ATOM 1399 O O . PHE A 1 173 ? -5.386 2.357 21.377 1.00 85.62 173 PHE A O 1
ATOM 1406 N N . SER A 1 174 ? -5.335 4.599 21.391 1.00 81.12 174 SER A N 1
ATOM 1407 C CA . SER A 1 174 ? -6.591 4.804 22.097 1.00 81.12 174 SER A CA 1
ATOM 1408 C C . SER A 1 174 ? -7.400 5.809 21.296 1.00 81.12 174 SER A C 1
ATOM 1410 O O . SER A 1 174 ? -6.867 6.833 20.853 1.00 81.12 174 SER A O 1
ATOM 1412 N N . ILE A 1 175 ? -8.678 5.503 21.085 1.00 79.06 175 ILE A N 1
ATOM 1413 C CA . ILE A 1 175 ? -9.603 6.431 20.448 1.00 79.06 175 ILE A CA 1
ATOM 1414 C C . ILE A 1 175 ? -9.885 7.526 21.471 1.00 79.06 175 ILE A C 1
ATOM 1416 O O . ILE A 1 175 ? -10.649 7.340 22.415 1.00 79.06 175 ILE A O 1
ATOM 1420 N N . LYS A 1 176 ? -9.224 8.670 21.297 1.00 72.50 176 LYS A N 1
ATOM 1421 C CA . LYS A 1 176 ? -9.639 9.895 21.966 1.00 72.50 176 LYS A CA 1
ATOM 1422 C C . LYS A 1 176 ? -10.825 10.440 21.196 1.00 72.50 176 LYS A C 1
ATOM 1424 O O . LYS A 1 176 ? -10.668 11.015 20.124 1.00 72.50 176 LYS A O 1
ATOM 1429 N N . GLU A 1 177 ? -11.995 10.223 21.762 1.00 58.28 177 GLU A N 1
ATOM 1430 C CA . GLU A 1 177 ? -13.191 11.001 21.488 1.00 58.28 177 GLU A CA 1
ATOM 1431 C C . GLU A 1 177 ? -12.825 12.495 21.651 1.00 58.28 177 GLU A C 1
ATOM 1433 O O . GLU A 1 177 ? -12.590 12.980 22.755 1.00 58.28 177 GLU A O 1
ATOM 1438 N N . SER A 1 178 ? -12.610 13.205 20.535 1.00 49.75 178 SER A N 1
ATOM 1439 C CA . SER A 1 178 ? -12.229 14.627 20.522 1.00 49.75 178 SER A CA 1
ATOM 1440 C C . SER A 1 178 ? -13.358 15.489 21.095 1.00 49.75 178 SER A C 1
ATOM 1442 O O . SER A 1 178 ? -14.506 15.068 21.087 1.00 49.75 178 SER A O 1
ATOM 1444 N N . ASP A 1 179 ? -13.085 16.702 21.580 1.00 50.94 179 ASP A N 1
ATOM 1445 C CA . ASP A 1 179 ? -14.049 17.534 22.333 1.00 50.94 179 ASP A CA 1
ATOM 1446 C C . ASP A 1 179 ? -15.376 17.866 21.608 1.00 50.94 179 ASP A C 1
ATOM 1448 O O . ASP A 1 179 ? -16.360 18.228 22.255 1.00 50.94 179 ASP A O 1
ATOM 1452 N N . THR A 1 180 ? -15.464 17.683 20.285 1.00 50.22 180 THR A N 1
ATOM 1453 C CA . THR A 1 180 ? -16.745 17.685 19.550 1.00 50.22 180 THR A CA 1
ATOM 1454 C C . THR A 1 180 ? -17.651 16.525 19.974 1.00 50.22 180 THR A C 1
ATOM 1456 O O . THR A 1 180 ? -18.852 16.705 20.161 1.00 50.22 180 THR A O 1
ATOM 1459 N N . SER A 1 181 ? -17.065 15.362 20.252 1.00 54.44 181 SER A N 1
ATOM 1460 C CA . SER A 1 181 ? -17.757 14.204 20.806 1.00 54.44 181 SER A CA 1
ATOM 1461 C C . SER A 1 181 ? -18.169 14.379 22.265 1.00 54.44 181 SER A C 1
ATOM 1463 O O . SER A 1 181 ? -19.143 13.766 22.650 1.00 54.44 181 SER A O 1
ATOM 1465 N N . MET A 1 182 ? -17.555 15.243 23.084 1.00 51.75 182 MET A N 1
ATOM 1466 C CA . MET A 1 182 ? -18.066 15.479 24.447 1.00 51.75 182 MET A CA 1
ATOM 1467 C C . MET A 1 182 ? -19.449 16.141 24.418 1.00 51.75 182 MET A C 1
ATOM 1469 O O . MET A 1 182 ? -20.317 15.806 25.224 1.00 51.75 182 MET A O 1
ATOM 1473 N N . LEU A 1 183 ? -19.675 17.063 23.477 1.00 59.34 183 LEU A N 1
ATOM 1474 C CA . LEU A 1 183 ? -20.983 17.683 23.262 1.00 59.34 183 LEU A CA 1
ATOM 1475 C C . LEU A 1 183 ? -21.972 16.691 22.651 1.00 59.34 183 LEU A C 1
ATOM 1477 O O . LEU A 1 183 ? -23.095 16.601 23.144 1.00 59.34 183 LEU A O 1
ATOM 1481 N N . ASP A 1 184 ? -21.555 15.913 21.652 1.00 59.91 184 ASP A N 1
ATOM 1482 C CA . ASP A 1 184 ? -22.417 14.910 21.016 1.00 59.91 184 ASP A CA 1
ATOM 1483 C C . ASP A 1 184 ? -22.718 13.718 21.932 1.00 59.91 184 ASP A C 1
ATOM 1485 O O . ASP A 1 184 ? -23.840 13.227 21.946 1.00 59.91 184 ASP A O 1
ATOM 1489 N N . HIS A 1 185 ? -21.771 13.293 22.764 1.00 62.84 185 HIS A N 1
ATOM 1490 C CA . HIS A 1 185 ? -21.925 12.247 23.773 1.00 62.84 185 HIS A CA 1
ATOM 1491 C C . HIS A 1 185 ? -22.810 12.740 24.915 1.00 62.84 185 HIS A C 1
ATOM 1493 O O . HIS A 1 185 ? -23.716 12.033 25.339 1.00 62.84 185 HIS A O 1
ATOM 1499 N N . LYS A 1 186 ? -22.652 13.996 25.357 1.00 73.00 186 LYS A N 1
ATOM 1500 C CA . LYS A 1 186 ? -23.569 14.621 26.322 1.00 73.00 186 LYS A CA 1
ATOM 1501 C C . LYS A 1 186 ? -24.971 14.813 25.741 1.00 73.00 186 LYS A C 1
ATOM 1503 O O . LYS A 1 186 ? -25.947 14.718 26.480 1.00 73.00 186 LYS A O 1
ATOM 1508 N N . LYS A 1 187 ? -25.084 15.067 24.435 1.00 77.69 187 LYS A N 1
ATOM 1509 C CA . LYS A 1 187 ? -26.360 15.160 23.720 1.00 77.69 187 LYS A CA 1
ATOM 1510 C C . LYS A 1 187 ? -27.020 13.786 23.586 1.00 77.69 187 LYS A C 1
ATOM 1512 O O . LYS A 1 187 ? -28.172 13.668 23.978 1.00 77.69 187 LYS A O 1
ATOM 1517 N N . LYS A 1 188 ? -26.277 12.751 23.183 1.00 77.25 188 LYS A N 1
ATOM 1518 C CA . LYS A 1 188 ? -26.732 11.351 23.142 1.00 77.25 188 LYS A CA 1
ATOM 1519 C C . LYS A 1 188 ? -27.141 10.831 24.513 1.00 77.25 188 LYS A C 1
ATOM 1521 O O . LYS A 1 188 ? -28.243 10.334 24.650 1.00 77.25 188 LYS A O 1
ATOM 1526 N N . GLN A 1 189 ? -26.321 11.029 25.545 1.00 79.44 189 GLN A N 1
ATOM 1527 C CA . GLN A 1 189 ? -26.675 10.647 26.917 1.00 79.44 189 GLN A CA 1
ATOM 1528 C C . GLN A 1 189 ? -27.933 11.373 27.403 1.00 79.44 189 GLN A C 1
ATOM 1530 O O . GLN A 1 189 ? -28.733 10.805 28.142 1.00 79.44 189 GLN A O 1
ATOM 1535 N N . LYS A 1 190 ? -28.118 12.641 27.011 1.00 84.69 190 LYS A N 1
ATOM 1536 C CA . LYS A 1 190 ? -29.330 13.393 27.341 1.00 84.69 190 LYS A CA 1
ATOM 1537 C C . LYS A 1 190 ? -30.543 12.843 26.592 1.00 84.69 190 LYS A C 1
ATOM 1539 O O . LYS A 1 190 ? -31.567 12.671 27.236 1.00 84.69 190 LYS A O 1
ATOM 1544 N N . GLU A 1 191 ? -30.410 12.551 25.299 1.00 84.94 191 GLU A N 1
ATOM 1545 C CA . GLU A 1 191 ? -31.451 11.949 24.454 1.00 84.94 191 GLU A CA 1
ATOM 1546 C C . GLU A 1 191 ? -31.850 10.549 24.955 1.00 84.94 191 GLU A C 1
ATOM 1548 O O . GLU A 1 191 ? -33.036 10.277 25.125 1.00 84.94 191 GLU A O 1
ATOM 1553 N N . GLU A 1 192 ? -30.877 9.700 25.292 1.00 86.94 192 GLU A N 1
ATOM 1554 C CA . GLU A 1 192 ? -31.084 8.369 25.878 1.00 86.94 192 GLU A CA 1
ATOM 1555 C C . GLU A 1 192 ? -31.761 8.456 27.249 1.00 86.94 192 GLU A C 1
ATOM 1557 O O . GLU A 1 192 ? -32.701 7.714 27.527 1.00 86.94 192 GLU A O 1
ATOM 1562 N N . LYS A 1 193 ? -31.344 9.401 28.101 1.00 88.38 193 LYS A N 1
ATOM 1563 C CA . LYS A 1 193 ? -31.972 9.613 29.409 1.00 88.38 193 LYS A CA 1
ATOM 1564 C C . LYS A 1 193 ? -33.412 10.111 29.281 1.00 88.38 193 LYS A C 1
ATOM 1566 O O . LYS A 1 193 ? -34.271 9.628 30.011 1.00 88.38 193 LYS A O 1
ATOM 1571 N N . THR A 1 194 ? -33.686 11.045 28.368 1.00 90.38 194 THR A N 1
ATOM 1572 C CA . THR A 1 194 ? -35.055 11.519 28.118 1.00 90.38 194 THR A CA 1
ATOM 1573 C C . THR A 1 194 ? -35.935 10.418 27.539 1.00 90.38 194 THR A C 1
ATOM 1575 O O . THR A 1 194 ? -37.051 10.248 28.012 1.00 90.38 194 THR A O 1
ATOM 1578 N N . ALA A 1 195 ? -35.420 9.614 26.604 1.00 91.94 195 ALA A N 1
ATOM 1579 C CA . ALA A 1 195 ? -36.156 8.477 26.055 1.00 91.94 195 ALA A CA 1
ATOM 1580 C C . ALA A 1 195 ? -36.485 7.441 27.144 1.00 91.94 195 ALA A C 1
ATOM 1582 O O . ALA A 1 195 ? -37.611 6.964 27.227 1.00 91.94 195 ALA A O 1
ATOM 1583 N N . MET A 1 196 ? -35.533 7.152 28.037 1.00 87.19 196 MET A N 1
ATOM 1584 C CA . MET A 1 196 ? -35.735 6.223 29.151 1.00 87.19 196 MET A CA 1
ATOM 1585 C C . MET A 1 196 ? -36.721 6.762 30.204 1.00 87.19 196 MET A C 1
ATOM 1587 O O . MET A 1 196 ? -37.486 5.993 30.786 1.00 87.19 196 MET A O 1
ATOM 1591 N N . GLU A 1 197 ? -36.725 8.075 30.466 1.00 89.12 197 GLU A N 1
ATOM 1592 C CA . GLU A 1 197 ? -37.714 8.724 31.339 1.00 89.12 197 GLU A CA 1
ATOM 1593 C C . GLU A 1 197 ? -39.124 8.678 30.728 1.00 89.12 197 GLU A C 1
ATOM 1595 O O . GLU A 1 197 ? -40.073 8.336 31.436 1.00 89.12 197 GLU A O 1
ATOM 1600 N N . GLU A 1 198 ? -39.259 8.934 29.423 1.00 92.12 198 GLU A N 1
ATOM 1601 C CA . GLU A 1 198 ? -40.527 8.820 28.690 1.00 92.12 198 GLU A CA 1
ATOM 1602 C C . GLU A 1 198 ? -41.058 7.380 28.687 1.00 92.12 198 GLU A C 1
ATOM 1604 O O . GLU A 1 198 ? -42.237 7.155 28.971 1.00 92.12 198 GLU A O 1
ATOM 1609 N N . GLU A 1 199 ? -40.192 6.393 28.449 1.00 91.31 199 GLU A N 1
ATOM 1610 C CA . GLU A 1 199 ? -40.549 4.971 28.454 1.00 91.31 199 GLU A CA 1
ATOM 1611 C C . GLU A 1 199 ? -40.968 4.501 29.861 1.00 91.31 199 GLU A C 1
ATOM 1613 O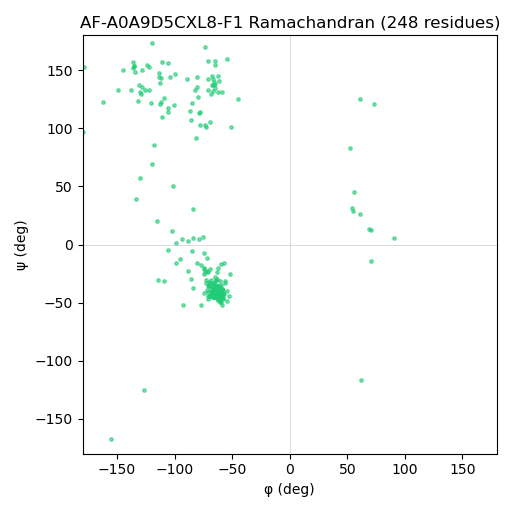 O . GLU A 1 199 ? -41.982 3.821 30.037 1.00 91.31 199 GLU A O 1
ATOM 1618 N N . MET A 1 200 ? -40.262 4.948 30.906 1.00 85.56 200 MET A N 1
ATOM 1619 C CA . MET A 1 200 ? -40.645 4.694 32.301 1.00 85.56 200 MET A CA 1
ATOM 1620 C C . MET A 1 200 ? -41.967 5.369 32.687 1.00 85.56 200 MET A C 1
ATOM 1622 O O . MET A 1 200 ? -42.720 4.822 33.500 1.00 85.56 200 MET A O 1
ATOM 1626 N N . GLU A 1 201 ? -42.272 6.546 32.140 1.00 90.69 201 GLU A N 1
ATOM 1627 C CA . GLU A 1 201 ? -43.549 7.221 32.370 1.00 90.69 201 GLU A CA 1
ATOM 1628 C C . GLU A 1 201 ? -44.704 6.515 31.646 1.00 90.69 201 GLU A C 1
ATOM 1630 O O . GLU A 1 201 ? -45.779 6.352 32.232 1.00 90.69 201 GLU A O 1
ATOM 1635 N N . GLN A 1 202 ? -44.479 6.034 30.420 1.00 92.94 202 GLN A N 1
ATOM 1636 C CA . GLN A 1 202 ? -45.443 5.209 29.687 1.00 92.94 202 GLN A CA 1
ATOM 1637 C C . GLN A 1 202 ? -45.754 3.917 30.448 1.00 92.94 202 GLN A C 1
ATOM 1639 O O . GLN A 1 202 ? -46.918 3.665 30.759 1.00 92.94 202 GLN A O 1
ATOM 1644 N N . LEU A 1 203 ? -44.729 3.183 30.890 1.00 91.69 203 LEU A N 1
ATOM 1645 C CA . LEU A 1 203 ? -44.898 1.967 31.694 1.00 91.69 203 LEU A CA 1
ATOM 1646 C C . LEU A 1 203 ? -45.639 2.223 33.017 1.00 91.69 203 LEU A C 1
ATOM 1648 O O . LEU A 1 203 ? -46.401 1.377 33.489 1.00 91.69 203 LEU A O 1
ATOM 1652 N N . ARG A 1 204 ? -45.434 3.386 33.652 1.00 91.31 204 ARG A N 1
ATOM 1653 C CA . ARG A 1 204 ? -46.180 3.775 34.863 1.00 91.31 204 ARG A CA 1
ATOM 1654 C C . ARG A 1 204 ? -47.650 4.059 34.568 1.00 91.31 204 ARG A C 1
ATOM 1656 O O . ARG A 1 204 ? -48.499 3.663 35.366 1.00 91.31 204 ARG A O 1
ATOM 1663 N N . LYS A 1 205 ? -47.954 4.735 33.456 1.00 91.50 205 LYS A N 1
ATOM 1664 C CA . LYS A 1 205 ? -49.335 5.010 33.029 1.00 91.50 205 LYS A CA 1
ATOM 1665 C C . LYS A 1 205 ? -50.071 3.722 32.675 1.00 91.50 205 LYS A C 1
ATOM 1667 O O . LYS A 1 205 ? -51.184 3.538 33.160 1.00 91.50 205 LYS A O 1
ATOM 1672 N N . GLU A 1 206 ? -49.423 2.817 31.944 1.00 91.94 206 GLU A N 1
ATOM 1673 C CA . GLU A 1 206 ? -49.968 1.495 31.617 1.00 91.94 206 GLU A CA 1
ATOM 1674 C C . GLU A 1 206 ? -50.266 0.686 32.879 1.00 91.94 206 GLU A C 1
ATOM 1676 O O . GLU A 1 206 ? -51.394 0.237 33.065 1.00 91.94 206 GLU A O 1
ATOM 1681 N N . LYS A 1 207 ? -49.315 0.591 33.818 1.00 89.06 207 LYS A N 1
ATOM 1682 C CA . LYS A 1 207 ? -49.549 -0.100 35.098 1.00 89.06 207 LYS A CA 1
ATOM 1683 C C . LYS A 1 207 ? -50.703 0.507 35.894 1.00 89.06 207 LYS A C 1
ATOM 1685 O O . LYS A 1 207 ? -51.511 -0.231 36.448 1.00 89.06 207 LYS A O 1
ATOM 1690 N N . ALA A 1 208 ? -50.812 1.834 35.947 1.00 90.31 208 ALA A N 1
ATOM 1691 C CA . ALA A 1 208 ? -51.907 2.504 36.648 1.00 90.31 208 ALA A CA 1
ATOM 1692 C C . ALA A 1 208 ? -53.267 2.302 35.953 1.00 90.31 208 ALA A C 1
ATOM 1694 O O . ALA A 1 208 ? -54.314 2.314 36.601 1.00 90.31 208 ALA A O 1
ATOM 1695 N N . GLU A 1 209 ? -53.290 2.153 34.630 1.00 90.25 209 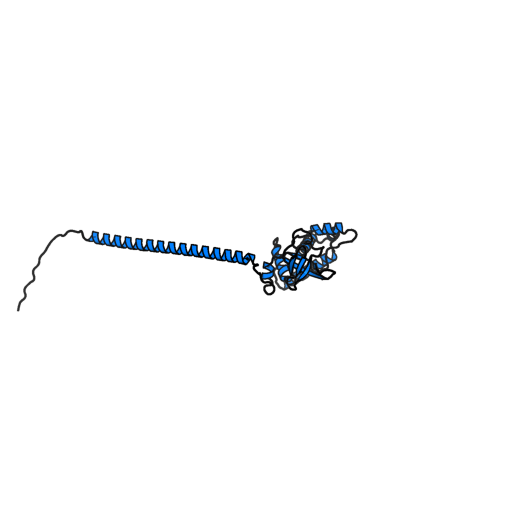GLU A N 1
ATOM 1696 C CA . GLU A 1 209 ? -54.496 1.818 33.873 1.00 90.25 209 GLU A CA 1
ATOM 1697 C C . GLU A 1 209 ? -54.892 0.349 34.054 1.00 90.25 209 GLU A C 1
ATOM 1699 O O . GLU A 1 209 ? -56.059 0.066 34.322 1.00 90.25 209 GLU A O 1
ATOM 1704 N N . GLU A 1 210 ? -53.932 -0.576 34.039 1.00 88.38 210 GLU A N 1
ATOM 1705 C CA . GLU A 1 210 ? -54.163 -1.981 34.382 1.00 88.38 210 GLU A CA 1
ATOM 1706 C C . GLU A 1 210 ? -54.705 -2.143 35.805 1.00 88.38 210 GLU A C 1
ATOM 1708 O O . GLU A 1 210 ? -55.647 -2.906 36.025 1.00 88.38 210 GLU A O 1
ATOM 1713 N N . GLU A 1 211 ? -54.156 -1.409 36.774 1.00 88.38 211 GLU A N 1
ATOM 1714 C CA . GLU A 1 211 ? -54.602 -1.463 38.166 1.00 88.38 211 GLU A CA 1
ATOM 1715 C C . GLU A 1 211 ? -56.014 -0.884 38.332 1.00 88.38 211 GLU A C 1
ATOM 1717 O O . GLU A 1 211 ? -56.847 -1.477 39.022 1.00 88.38 211 GLU A O 1
ATOM 1722 N N . ARG A 1 212 ? -56.330 0.215 37.631 1.00 87.19 212 ARG A N 1
ATOM 1723 C CA . ARG A 1 212 ? -57.692 0.776 37.574 1.00 87.19 212 ARG A CA 1
ATOM 1724 C C . ARG A 1 212 ? -58.680 -0.202 36.944 1.00 87.19 212 ARG A C 1
ATOM 1726 O O . ARG A 1 212 ? -59.704 -0.486 37.558 1.00 87.19 212 ARG A O 1
ATOM 1733 N N . ASN A 1 213 ? -58.336 -0.794 35.802 1.00 87.12 213 ASN A N 1
ATOM 1734 C CA . ASN A 1 213 ? -59.155 -1.809 35.135 1.00 87.12 213 ASN A CA 1
ATOM 1735 C C . ASN A 1 213 ? -59.342 -3.056 36.013 1.00 87.12 213 ASN A C 1
ATOM 1737 O O . ASN A 1 213 ? -60.410 -3.670 36.022 1.00 87.12 213 ASN A O 1
ATOM 1741 N N . ARG A 1 214 ? -58.319 -3.445 36.783 1.00 87.81 214 ARG A N 1
ATOM 1742 C CA . ARG A 1 214 ? -58.408 -4.548 37.744 1.00 87.81 214 ARG A CA 1
ATOM 1743 C C . ARG A 1 214 ? -59.348 -4.209 38.899 1.00 87.81 214 ARG A C 1
ATOM 1745 O O . ARG A 1 214 ? -60.192 -5.039 39.233 1.00 87.81 214 ARG A O 1
ATOM 1752 N N . MET A 1 215 ? -59.242 -3.009 39.470 1.00 86.12 215 MET A N 1
ATOM 1753 C CA . MET A 1 215 ? -60.143 -2.547 40.530 1.00 86.12 215 MET A CA 1
ATOM 1754 C C . MET A 1 215 ? -61.591 -2.413 40.046 1.00 86.12 215 MET A C 1
ATOM 1756 O O . MET A 1 215 ? -62.509 -2.781 40.776 1.00 86.12 215 MET A O 1
ATOM 1760 N N . GLU A 1 216 ? -61.813 -1.944 38.819 1.00 85.56 216 GLU A N 1
ATOM 1761 C CA . GLU A 1 216 ? -63.146 -1.836 38.221 1.00 85.56 216 GLU A CA 1
ATOM 1762 C C . GLU A 1 216 ? -63.765 -3.219 37.983 1.00 85.56 216 GLU A C 1
ATOM 1764 O O . GLU A 1 216 ? -64.871 -3.486 38.449 1.00 85.56 216 GLU A O 1
ATOM 1769 N N . ARG A 1 217 ? -62.998 -4.172 37.432 1.00 84.06 217 ARG A N 1
ATOM 1770 C CA . ARG A 1 217 ? -63.423 -5.580 37.318 1.00 84.06 217 ARG A CA 1
ATOM 1771 C C . ARG A 1 217 ? -63.740 -6.216 38.672 1.00 84.06 217 ARG A C 1
ATOM 1773 O O . ARG A 1 217 ? -64.656 -7.031 38.766 1.00 84.06 217 ARG A O 1
ATOM 1780 N N . GLU A 1 218 ? -62.980 -5.908 39.722 1.00 83.62 218 GLU A N 1
ATOM 1781 C CA . GLU A 1 218 ? -63.286 -6.386 41.076 1.00 83.62 218 GLU A CA 1
ATOM 1782 C C . GLU A 1 218 ? -64.555 -5.743 41.645 1.00 83.62 218 GLU A C 1
ATOM 1784 O O . GLU A 1 218 ? -65.349 -6.426 42.296 1.00 83.62 218 GLU A O 1
ATOM 1789 N N . ARG A 1 219 ? -64.779 -4.455 41.376 1.00 83.12 219 ARG A N 1
ATOM 1790 C CA . ARG A 1 219 ? -65.983 -3.730 41.788 1.00 83.12 219 ARG A CA 1
ATOM 1791 C C . ARG A 1 219 ? -67.234 -4.256 41.079 1.00 83.12 219 ARG A C 1
ATOM 1793 O O . ARG A 1 219 ? -68.230 -4.501 41.757 1.00 83.12 219 ARG A O 1
ATOM 1800 N N . ASP A 1 220 ? -67.163 -4.526 39.779 1.00 83.44 220 ASP A N 1
ATOM 1801 C CA . ASP A 1 220 ? -68.261 -5.117 39.004 1.00 83.44 220 ASP A CA 1
ATOM 1802 C C . ASP A 1 220 ? -68.588 -6.538 39.472 1.00 83.44 220 ASP A C 1
ATOM 1804 O O . ASP A 1 220 ? -69.755 -6.894 39.650 1.00 83.44 220 ASP A O 1
ATOM 1808 N N . LYS A 1 221 ? -67.563 -7.347 39.778 1.00 82.62 221 LYS A N 1
ATOM 1809 C CA . LYS A 1 221 ? -67.758 -8.671 40.390 1.00 82.62 221 LYS A CA 1
ATOM 1810 C C . LYS A 1 221 ? -68.482 -8.570 41.733 1.00 82.62 221 LYS A C 1
ATOM 1812 O O . LYS A 1 221 ? -69.437 -9.312 41.957 1.00 82.62 221 LYS A O 1
ATOM 1817 N N . ARG A 1 222 ? -68.085 -7.633 42.603 1.00 79.25 222 ARG A N 1
ATOM 1818 C CA . ARG A 1 222 ? -68.750 -7.400 43.899 1.00 79.25 222 ARG A CA 1
ATOM 1819 C C . ARG A 1 222 ? -70.195 -6.917 43.732 1.00 79.25 222 ARG A C 1
ATOM 1821 O O . ARG A 1 222 ? -71.070 -7.397 44.448 1.00 79.25 222 ARG A O 1
ATOM 1828 N N . ALA A 1 223 ? -70.461 -6.033 42.770 1.00 76.19 223 ALA A N 1
ATOM 1829 C CA . ALA A 1 223 ? -71.811 -5.563 42.456 1.00 76.19 223 ALA A CA 1
ATOM 1830 C C . ALA A 1 223 ? -72.710 -6.697 41.927 1.00 76.19 223 ALA A C 1
ATOM 1832 O O . ALA A 1 223 ? -73.847 -6.840 42.379 1.00 76.19 223 ALA A O 1
ATOM 1833 N N . SER A 1 224 ? -72.182 -7.559 41.049 1.00 73.81 224 SER A N 1
ATOM 1834 C CA . SER A 1 224 ? -72.908 -8.729 40.532 1.00 73.81 224 SER A CA 1
ATOM 1835 C C . SER A 1 224 ? -73.239 -9.752 41.628 1.00 73.81 224 SER A C 1
ATOM 1837 O O . SER A 1 224 ? -74.359 -10.258 41.669 1.00 73.81 224 SER A O 1
ATOM 1839 N N . GLN A 1 225 ? -72.324 -9.991 42.580 1.00 67.38 225 GLN A N 1
ATOM 1840 C CA . GLN A 1 225 ? -72.581 -10.842 43.748 1.00 67.38 225 GLN A CA 1
ATOM 1841 C C . GLN A 1 225 ? -73.650 -10.246 44.673 1.00 67.38 225 GLN A C 1
ATOM 1843 O O . GLN A 1 225 ? -74.525 -10.976 45.135 1.00 67.38 225 GLN A O 1
ATOM 1848 N N . GLN A 1 226 ? -73.639 -8.931 44.917 1.00 60.28 226 GLN A N 1
ATOM 1849 C CA . GLN A 1 226 ? -74.686 -8.272 45.707 1.00 60.28 226 GLN A CA 1
ATOM 1850 C C . GLN A 1 226 ? -76.066 -8.337 45.033 1.00 60.28 226 GLN A C 1
ATOM 1852 O O . GLN A 1 226 ? -77.055 -8.604 45.714 1.00 60.28 226 GLN A O 1
ATOM 1857 N N . GLN A 1 227 ? -76.154 -8.168 43.709 1.00 58.88 227 GLN A N 1
ATOM 1858 C CA . GLN A 1 227 ? -77.411 -8.345 42.967 1.00 58.88 227 GLN A CA 1
ATOM 1859 C C . GLN A 1 227 ? -77.935 -9.790 43.020 1.00 58.88 227 GLN A C 1
ATOM 1861 O O . GLN A 1 227 ? -79.142 -9.996 43.155 1.00 58.88 227 GLN A O 1
ATOM 1866 N N . GLN A 1 228 ? -77.046 -10.788 42.979 1.00 55.44 228 GLN A N 1
ATOM 1867 C CA . GLN A 1 228 ? -77.416 -12.204 43.096 1.00 55.44 228 GLN A CA 1
ATOM 1868 C C . GLN A 1 228 ? -77.983 -12.549 44.486 1.00 55.44 228 GLN A C 1
ATOM 1870 O O . GLN A 1 228 ? -78.932 -13.325 44.592 1.00 55.44 228 GLN A O 1
ATOM 1875 N N . VAL A 1 229 ? -77.454 -11.928 45.547 1.00 54.00 229 VAL A N 1
ATOM 1876 C CA . VAL A 1 229 ? -77.942 -12.099 46.929 1.00 54.00 229 VAL A CA 1
ATOM 1877 C C . VAL A 1 229 ? -79.320 -11.455 47.133 1.00 54.00 229 VAL A C 1
ATOM 1879 O O . VAL A 1 229 ? -80.148 -12.010 47.851 1.00 54.00 229 VAL A O 1
ATOM 1882 N N . ILE A 1 230 ? -79.609 -10.329 46.471 1.00 54.94 230 ILE A N 1
ATOM 1883 C CA . ILE A 1 230 ? -80.910 -9.645 46.577 1.00 54.94 230 ILE A CA 1
ATOM 1884 C C . ILE A 1 230 ? -82.027 -10.416 45.839 1.00 54.94 230 ILE A C 1
ATOM 1886 O O . ILE A 1 230 ? -83.160 -10.442 46.316 1.00 54.94 230 ILE A O 1
ATOM 1890 N N . MET A 1 231 ? -81.735 -11.106 44.727 1.00 49.25 231 MET A N 1
ATOM 1891 C CA . MET A 1 231 ? -82.732 -11.925 44.006 1.00 49.25 231 MET A CA 1
ATOM 1892 C C . MET A 1 231 ? -83.099 -13.248 44.701 1.00 49.25 231 MET A C 1
ATOM 1894 O O . MET A 1 231 ? -84.188 -13.768 44.469 1.00 49.25 231 MET A O 1
ATOM 1898 N N . ALA A 1 232 ? -82.241 -13.795 45.567 1.00 48.22 232 ALA A N 1
ATOM 1899 C CA . ALA A 1 232 ? -82.502 -15.067 46.255 1.00 48.22 232 ALA A CA 1
ATOM 1900 C C . ALA A 1 232 ? -83.541 -14.966 47.399 1.00 48.22 232 ALA A C 1
ATOM 1902 O O . ALA A 1 232 ? -83.946 -15.984 47.954 1.00 48.22 232 ALA A O 1
ATOM 1903 N N . GLY A 1 233 ? -83.980 -13.753 47.758 1.00 47.66 233 GLY A N 1
ATOM 1904 C CA . GLY A 1 233 ? -84.880 -13.491 48.888 1.00 47.66 233 GLY A CA 1
ATOM 1905 C C . GLY A 1 233 ? -86.379 -13.433 48.568 1.00 47.66 233 GLY A C 1
ATOM 1906 O O . GLY A 1 233 ? -87.158 -13.114 49.463 1.00 47.66 233 GLY A O 1
ATOM 1907 N N . LEU A 1 234 ? -86.812 -13.710 47.331 1.00 48.75 234 LEU A N 1
ATOM 1908 C CA . LEU A 1 234 ? -88.218 -13.563 46.930 1.00 48.75 234 LEU A CA 1
ATOM 1909 C C . LEU A 1 234 ? -88.845 -14.889 46.457 1.00 48.75 234 LEU A C 1
ATOM 1911 O O . LEU A 1 234 ? -89.184 -15.041 45.289 1.00 48.75 234 LEU A O 1
ATOM 1915 N N . HIS A 1 235 ? -89.054 -15.844 47.372 1.00 39.12 235 HIS A N 1
ATOM 1916 C CA . HIS A 1 235 ? -90.031 -16.921 47.161 1.00 39.12 235 HIS A CA 1
ATOM 1917 C C . HIS A 1 235 ? -90.951 -17.103 48.378 1.00 39.12 235 HIS A C 1
ATOM 1919 O O . HIS A 1 235 ? -90.510 -17.272 49.512 1.00 39.12 235 HIS A O 1
ATOM 1925 N N . GLN A 1 236 ? -92.251 -16.995 48.088 1.00 41.00 236 GLN A N 1
ATOM 1926 C CA . GLN A 1 236 ? -93.409 -16.993 48.983 1.00 41.00 236 GLN A CA 1
ATOM 1927 C C . GLN A 1 236 ? -93.626 -18.316 49.735 1.00 41.00 236 GLN A C 1
ATOM 1929 O O . GLN A 1 236 ? -93.251 -19.389 49.271 1.00 41.00 236 GLN A O 1
ATOM 1934 N N . GLY A 1 237 ? -94.287 -18.202 50.891 1.00 40.56 237 GLY A N 1
ATOM 1935 C CA . GLY A 1 237 ? -94.620 -19.300 51.795 1.00 40.56 237 GLY A CA 1
ATOM 1936 C C . GLY A 1 237 ? -95.747 -20.235 51.340 1.00 40.56 237 GLY A C 1
ATOM 1937 O O . GLY A 1 237 ? -96.503 -19.944 50.417 1.00 40.56 237 GLY A O 1
ATOM 1938 N N . GLY A 1 238 ? -95.878 -21.346 52.077 1.00 36.53 238 GLY A N 1
ATOM 1939 C CA . GLY A 1 238 ? -96.966 -22.316 51.936 1.00 36.53 238 GLY A CA 1
ATOM 1940 C C . GLY A 1 238 ? -96.904 -23.512 52.908 1.00 36.53 238 GLY A C 1
ATOM 1941 O O . GLY A 1 238 ? -96.265 -24.510 52.616 1.00 36.53 238 GLY A O 1
ATOM 1942 N N . SER A 1 239 ? -97.657 -23.401 54.013 1.00 38.28 239 SER A N 1
ATOM 1943 C CA . SER A 1 239 ? -98.378 -24.440 54.797 1.00 38.28 239 SER A CA 1
ATOM 1944 C C . SER A 1 239 ? -97.689 -25.479 55.727 1.00 38.28 239 SER A C 1
ATOM 1946 O O . SER A 1 239 ? -96.995 -26.376 55.272 1.00 38.28 239 SER A O 1
ATOM 1948 N N . SER A 1 240 ? -98.095 -25.409 57.016 1.00 42.53 240 SER A N 1
ATOM 1949 C CA . SER A 1 240 ? -98.691 -26.460 57.898 1.00 42.53 240 SER A CA 1
ATOM 1950 C C . SER A 1 240 ? -97.885 -27.745 58.211 1.00 42.53 240 SER A C 1
ATOM 1952 O O . SER A 1 240 ? -97.562 -28.513 57.318 1.00 42.53 240 SER A O 1
ATOM 1954 N N . SER A 1 241 ? -97.626 -28.150 59.466 1.00 40.94 241 SER A N 1
ATOM 1955 C CA . SER A 1 241 ? -98.640 -28.636 60.427 1.00 40.94 241 SER A CA 1
ATOM 1956 C C . SER A 1 241 ? -98.041 -29.012 61.812 1.00 40.94 241 SER A C 1
ATOM 1958 O O . SER A 1 241 ? -96.877 -29.377 61.938 1.00 40.94 241 SER A O 1
ATOM 1960 N N . PHE A 1 242 ? -98.883 -28.911 62.850 1.00 45.47 242 PHE A N 1
ATOM 1961 C CA . PHE A 1 242 ? -98.717 -29.252 64.282 1.00 45.47 242 PHE A CA 1
ATOM 1962 C C . PHE A 1 242 ? -98.452 -30.742 64.590 1.00 45.47 242 PHE A C 1
ATOM 1964 O O . PHE A 1 242 ? -99.197 -31.545 64.043 1.00 45.47 242 PHE A O 1
ATOM 1971 N N . ILE A 1 243 ? -97.634 -31.084 65.617 1.00 42.69 243 ILE A N 1
ATOM 1972 C CA . ILE A 1 243 ? -97.853 -32.228 66.559 1.00 42.69 243 ILE A CA 1
ATOM 1973 C C . ILE A 1 243 ? -97.274 -31.931 67.977 1.00 42.69 243 ILE A C 1
ATOM 1975 O O . ILE A 1 243 ? -96.148 -31.465 68.119 1.00 42.69 243 ILE A O 1
ATOM 1979 N N . ARG A 1 244 ? -98.073 -32.215 69.027 1.00 47.28 244 ARG A N 1
ATOM 1980 C CA . ARG A 1 244 ? -97.853 -32.036 70.492 1.00 47.28 244 ARG A CA 1
ATOM 1981 C C . ARG A 1 244 ? -96.821 -33.002 71.130 1.00 47.28 244 ARG A C 1
ATOM 1983 O O . ARG A 1 244 ? -96.722 -34.136 70.666 1.00 47.28 244 ARG A O 1
ATOM 1990 N N . PRO A 1 245 ? -96.209 -32.670 72.293 1.00 46.81 245 PRO A N 1
ATOM 1991 C CA . PRO A 1 245 ? -95.398 -33.612 73.070 1.00 46.81 245 PRO A CA 1
ATOM 1992 C C . PRO A 1 245 ? -96.210 -34.428 74.099 1.00 46.81 245 PRO A C 1
ATOM 1994 O O . PRO A 1 245 ? -97.140 -33.928 74.739 1.00 46.81 245 PRO A O 1
ATOM 1997 N N . LYS A 1 246 ? -95.838 -35.707 74.256 1.00 43.78 246 LYS A N 1
ATOM 1998 C CA . LYS A 1 246 ? -96.395 -36.679 75.215 1.00 43.78 246 LYS A CA 1
ATOM 1999 C C . LYS A 1 246 ? -95.804 -36.486 76.619 1.00 43.78 246 LYS A C 1
ATOM 2001 O O . LYS A 1 246 ? -94.592 -36.390 76.777 1.00 43.78 246 LYS A O 1
ATOM 2006 N N . LYS A 1 247 ? -96.684 -36.519 77.627 1.00 49.09 247 LYS A N 1
ATOM 2007 C CA . LYS A 1 247 ? -96.371 -36.723 79.052 1.00 49.09 247 LYS A CA 1
ATOM 2008 C C . LYS A 1 247 ? -95.706 -38.086 79.280 1.00 49.09 247 LYS A C 1
ATOM 2010 O O . LYS A 1 247 ? -96.210 -39.078 78.763 1.00 49.09 247 LYS A O 1
ATOM 2015 N N . MET A 1 248 ? -94.716 -38.127 80.166 1.00 42.66 248 MET A N 1
ATOM 2016 C CA . MET A 1 248 ? -94.403 -39.273 81.028 1.00 42.66 248 MET A CA 1
ATOM 2017 C C . MET A 1 248 ? -94.086 -38.707 82.414 1.00 42.66 248 MET A C 1
ATOM 2019 O O . MET A 1 248 ? -93.400 -37.691 82.515 1.00 42.66 248 MET A O 1
ATOM 2023 N N . GLY A 1 249 ? -94.678 -39.296 83.449 1.00 51.78 249 GLY A N 1
ATOM 2024 C CA . GLY A 1 249 ? -94.519 -38.889 84.839 1.00 51.78 249 GLY A CA 1
ATOM 2025 C C . GLY A 1 249 ? -93.930 -39.998 85.703 1.00 51.78 249 GLY A C 1
ATOM 2026 O O . GLY A 1 249 ? -93.848 -41.140 85.250 1.00 51.78 249 GLY A O 1
ATOM 2027 N N . LEU A 1 250 ? -93.663 -39.572 86.945 1.00 42.03 250 LEU A N 1
ATOM 2028 C CA . LEU A 1 250 ? -93.131 -40.254 88.133 1.00 42.03 250 LEU A CA 1
ATOM 2029 C C . LEU A 1 250 ? -91.633 -40.566 88.097 1.00 42.03 250 LEU A C 1
ATOM 2031 O O . LEU A 1 250 ? -91.214 -41.479 87.359 1.00 42.03 250 LEU A O 1
#

Mean predicted aligned error: 13.78 Å

Secondary structure (DSSP, 8-state):
-TTSS--B---GGGHHHHHHHHHTT--TTBHHHHHHHHHHHHHHTTT-HHHHHHTTB-HHHHHHHHHHHHHHHHHHHHTT------TT-HHHHHHHHHHHHGGGEEEEEETTEEEETTT--EEEE-TTSTTTTSS---SEEEEEEEEESSSEEEEEEEE--HHHHHHH-TTT-----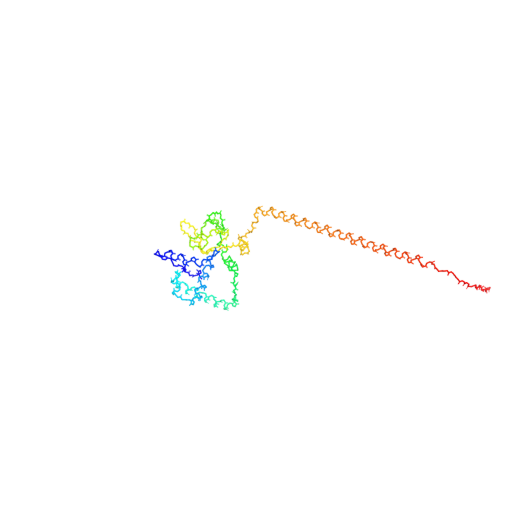-HHHHHHHHHHHHHHHHHHHHHHHHHHHHHHHHHHHHHHHHHHHHHHHHHHHHHTT----------PPPP---

Solvent-accessible surface area (backbone atoms only — not comparable to full-atom values): 14488 Å² total; per-residue (Å²): 100,84,94,37,66,82,43,72,46,74,51,84,94,46,40,67,63,27,50,59,44,48,57,76,40,52,34,75,58,18,33,62,55,17,56,48,44,50,53,50,54,39,53,73,55,72,64,48,58,64,63,25,58,79,46,30,34,40,50,70,38,53,53,50,32,50,52,54,51,50,54,51,52,54,50,34,56,75,70,70,52,83,89,80,79,68,83,87,50,59,61,63,55,47,51,53,51,40,61,75,28,54,85,40,24,31,31,56,77,54,93,78,35,29,27,30,71,80,82,63,47,71,34,28,75,29,84,87,36,45,54,52,84,66,88,60,79,67,59,30,33,31,32,77,46,74,48,82,69,100,57,40,26,39,37,58,41,29,53,49,61,70,67,57,44,28,72,65,33,59,95,81,32,76,86,72,79,50,77,71,43,57,57,50,48,52,47,48,52,48,53,54,51,51,52,51,51,51,52,53,49,50,54,50,52,50,52,53,49,52,49,49,53,50,52,50,53,50,49,53,53,52,51,52,53,52,54,54,60,63,65,74,72,77,77,85,89,85,83,88,85,92,86,85,88,82,92,82,84,134

Sequence (250 aa):
MLSVPSVFFRPKDRAEESDAAREKFFVPESDHLTLLNVYQQWKANQYRGDWCNDHFLHVKGLRKAREVRSQLLDILKSLHIPLTSCGMDWDVVRKAICSAYFHNSARLKGVGEYVNCRNGMPCHLHPSSALYGLGYTPDYVVYHELILTAKEYMQCVTAVEPQWLAELGPMFFSIKESDTSMLDHKKKQKEEKTAMEEEMEQLRKEKAEEERNRMERERDKRASQQQQVIMAGLHQGGSSSFIRPKKMGL

Nearest PDB structures (foldseek):
  8i0w-assembly1_Z  TM=8.613E-01  e=5.795E-27  Homo sapiens
  8cnt-assembly1_A  TM=9.717E-01  e=5.128E-24  Thermochaetoides thermophila DSM 1495
  5yzg-assembly1_Z  TM=9.455E-01  e=1.952E-22  Homo sapiens
  6hyt-assembly4_D  TM=9.535E-01  e=1.591E-18  Homo sapiens
  5wsg-assembly1_e  TM=9.455E-01  e=1.033E-18  Saccharomyces cerevisiae S288C

Foldseek 3Di:
DVVFPDFAAQDPVCNVQQLVLLLVLFDQFWLVSSVVSVLVVCVVVVVDPVVCVNSRTDSVRSVVVVVVVVVVVVVCVVVVNDDDDPPPPCQVVVLVVCLVQLQQKWFDDDDQWIARLQPRHIEGADCSHSNPPPPDDAGMKGADDWDDDVGIYGHTIGHHDLVSSCVSPVVRDDDPPPPVVVVVVVVVVVVVVVVVVVVVVVVVVVVVVVVVVVVVVVVVVVVVVVVVVVVVPDDDDDDDDDDDDDDDDD

InterPro domains:
  IPR011709 DEAD-box helicase, OB fold [PF07717] (93-170)
  IPR027417 P-loop containing nucleoside triphosphate hydrolase [SSF52540] (2-166)

Radius of gyration: 41.33 Å; Cα contacts (8 Å, |Δi|>4): 241; chains: 1; bounding box: 116×60×111 Å

pLDDT: mean 84.65, std 15.38, range [36.53, 97.06]